Protein 8ZXH (pdb70)

Secondary structure (DSSP, 8-state):
--S-SSEEEEEEEEEEETTEEEEEEEEEEEETTTTEEEEEEEEEESPSPSS-GGGTGGG--GGG-B--TTS--HHHHTTTT-EEEEEEEEETTS-EEEEEEEEEEETTEEEEEEEEEEE---TTSTTTTT-EEEEPPEEEEEEEETTEEEEEEEEEEEETTS-EEEEEEEEEEEESS--PPP-SEEEEEEEEEEEE-TTSSEEEEEEEEEEE--

Foldseek 3Di:
DLDDQKAKAKEKEWEAAARQTWIKTKMKMDGQQQQKIKMKMFTPGRPPPLWACQVVQVVPCQSNAHEDPPFFRLQVQLPQAGKKKWKWKAWPQGKIKIKIWTWHADPRHIYIYMYMYIHDDPCPDCTSNVFWAHWDWWKWKWADDVQKIKTWTFTWTAGNVGDIITMIMIMIMHRPDGDDHGGIWMKIKDKHFDDAPDSRRITMIMMGIYIDHD

Radius of gyration: 16.5 Å; Cα contacts (8 Å, |Δi|>4): 589; chains: 1; bounding box: 43×36×43 Å

InterPro domains:
  IPR000786 Green fluorescent protein, GFP [PR01229] (3-27)
  IPR000786 Green fluorescent protein, GFP [PR01229] (28-48)
  IPR000786 Green fluorescent protein, GFP [PR01229] (85-107)
  IPR000786 Green fluorescent protein, GFP [PR01229] (187-205)
  IPR009017 Green fluorescent protein [G3DSA:2.40.155.10] (68-224)
  IPR009017 Green fluorescent protein [SSF54511] (4-222)
  IPR011584 Green fluorescent protein-related [PF01353] (12-222)

Organism: Discosoma sp. (NCBI:txid86600)

Solvent-accessible surface area: 9817 Å² total

Sequence (214 aa):
AVIKEFMRFKVHMEGSSMNGHEFEIEGEGEGRPYEGTQTAKLRVTKGGPLPFSWDILSPQFSRAFTKHPADIPDYWKQSFPEGFKWERVMNFEDGGAVSVAQDTSSLEDGTLIYKVKLRGTNFPPDGPVMQKKTMGWEASTERLYPEDVVLKGDIKHALRLKDGGRYLADFKTTYRAKKPVQMPGAFNIDRKLDITSHNEDYTVVEQYERSVARHS

B-factor: mean 22.74, std 6.96, range [11.23, 59.81]

Nearest PDB structures (foldseek):
  5lk4-assembly1_A  TM=1.004E+00  e=8.926E-46  Discosoma sp.
  7zct-assembly2_B  TM=1.002E+00  e=2.681E-45  Discosoma sp.
  7oin-assembly1_B  TM=1.002E+00  e=3.015E-44  Discosoma sp.
  8arm-assembly1_A  TM=1.002E+00  e=9.057E-44  Discosoma sp.
  8bgl-assembly1_B  TM=9.974E-01  e=1.427E-41  Discosoma sp.

Structure (mmCIF, N/CA/C/O backbone):
data_8ZXH
#
_entry.id   8ZXH
#
_cell.length_a   84.520
_cell.length_b   35.490
_cell.length_c   85.660
_cell.angle_alpha   90.00
_cell.angle_beta   109.52
_cell.angle_gamma   90.00
#
_symmetry.space_group_name_H-M   'C 1 2 1'
#
loop_
_entity.id
_entity.type
_entity.pdbx_description
1 polymer 'red fluorescent protein mYongHong'
2 water water
#
loop_
_atom_site.group_PDB
_atom_site.id
_atom_site.type_symbol
_atom_site.label_atom_id
_atom_site.label_alt_id
_atom_site.label_comp_id
_atom_site.label_asym_id
_atom_site.label_entity_id
_atom_site.label_seq_id
_atom_site.pdbx_PDB_ins_code
_atom_site.Cartn_x
_atom_site.Cartn_y
_atom_site.Cartn_z
_atom_site.occupancy
_atom_site.B_iso_or_equiv
_atom_site.auth_seq_id
_atom_site.auth_comp_id
_atom_site.auth_asym_id
_atom_site.auth_atom_id
_atom_site.pdbx_PDB_model_num
ATOM 1 N N . ALA A 1 1 ? 19.707 3.870 44.003 1.00 40.03 7 ALA A N 1
ATOM 2 C CA . ALA A 1 1 ? 19.284 3.838 42.607 1.00 38.35 7 ALA A CA 1
ATOM 3 C C . ALA A 1 1 ? 17.779 3.627 42.500 1.00 35.67 7 ALA A C 1
ATOM 4 O O . ALA A 1 1 ? 17.229 2.684 43.055 1.00 33.19 7 ALA A O 1
ATOM 6 N N . VAL A 1 2 ? 17.124 4.523 41.764 1.00 29.93 8 VAL A N 1
ATOM 7 C CA . VAL A 1 2 ? 15.669 4.531 41.703 1.00 27.46 8 VAL A CA 1
ATOM 8 C C . VAL A 1 2 ? 15.161 3.369 40.851 1.00 24.84 8 VAL A C 1
ATOM 9 O O . VAL A 1 2 ? 14.207 2.670 41.219 1.00 25.88 8 VAL A O 1
ATOM 13 N N . ILE A 1 3 ? 15.782 3.156 39.696 1.00 22.39 9 ILE A N 1
ATOM 14 C CA . ILE A 1 3 ? 15.457 2.023 38.832 1.00 20.69 9 ILE A CA 1
ATOM 15 C C . ILE A 1 3 ? 16.189 0.806 39.388 1.00 21.75 9 ILE A C 1
ATOM 16 O O . ILE A 1 3 ? 17.420 0.751 39.366 1.00 23.51 9 ILE A O 1
ATOM 21 N N . LYS A 1 4 ? 15.435 -0.160 39.897 1.00 21.19 10 LYS A N 1
ATOM 22 C CA . LYS A 1 4 ? 16.005 -1.347 40.514 1.00 20.27 10 LYS A CA 1
ATOM 23 C C . LYS A 1 4 ? 16.286 -2.426 39.474 1.00 20.83 10 LYS A C 1
ATOM 24 O O . LYS A 1 4 ? 15.916 -2.321 38.303 1.00 19.99 10 LYS A O 1
ATOM 30 N N . GLU A 1 5 ? 16.956 -3.485 39.931 1.00 20.68 11 GLU A N 1
ATOM 31 C CA . GLU A 1 5 ? 17.343 -4.570 39.036 1.00 20.12 11 GLU A CA 1
ATOM 32 C C . GLU A 1 5 ? 16.134 -5.300 38.473 1.00 18.69 11 GLU A C 1
ATOM 33 O O . GLU A 1 5 ? 16.222 -5.903 37.401 1.00 20.43 11 GLU A O 1
ATOM 39 N N . PHE A 1 6 ? 15.014 -5.278 39.186 1.00 18.09 12 PHE A N 1
ATOM 40 C CA . PHE A 1 6 ? 13.743 -5.775 38.687 1.00 18.43 12 PHE A CA 1
ATOM 41 C C . PHE A 1 6 ? 12.746 -4.642 38.816 1.00 19.51 12 PHE A C 1
ATOM 42 O O . PHE A 1 6 ? 12.689 -3.980 39.857 1.00 21.19 12 PHE A O 1
ATOM 50 N N . MET A 1 7 ? 11.963 -4.412 37.767 1.00 17.53 13 MET A N 1
ATOM 51 C CA . MET A 1 7 ? 10.962 -3.362 37.803 1.00 16.95 13 MET A CA 1
ATOM 52 C C . MET A 1 7 ? 9.719 -3.842 37.079 1.00 17.30 13 MET A C 1
ATOM 53 O O . MET A 1 7 ? 9.803 -4.626 36.132 1.00 17.10 13 MET A O 1
ATOM 58 N N . ARG A 1 8 ? 8.569 -3.355 37.537 1.00 18.29 14 ARG A N 1
ATOM 59 C CA . ARG A 1 8 ? 7.295 -3.570 36.873 1.00 16.76 14 ARG A CA 1
ATOM 60 C C . ARG A 1 8 ? 6.769 -2.256 36.317 1.00 16.28 14 ARG A C 1
ATOM 61 O O . ARG A 1 8 ? 7.148 -1.166 36.762 1.00 15.79 14 ARG A O 1
ATOM 69 N N . PHE A 1 9 ? 5.868 -2.371 35.343 1.00 15.15 15 PHE A N 1
ATOM 70 C CA . PHE A 1 9 ? 5.162 -1.214 34.811 1.00 14.62 15 PHE A CA 1
ATOM 71 C C . PHE A 1 9 ? 3.693 -1.540 34.587 1.00 15.38 15 PHE A C 1
ATOM 72 O O . PHE A 1 9 ? 3.300 -2.704 34.465 1.00 17.09 15 PHE A O 1
ATOM 80 N N . LYS A 1 10 ? 2.884 -0.477 34.546 1.00 16.91 16 LYS A N 1
ATOM 81 C CA . LYS A 1 10 ? 1.492 -0.541 34.119 1.00 16.25 16 LYS A CA 1
ATOM 82 C C . LYS A 1 10 ? 1.328 0.410 32.948 1.00 18.29 16 LYS A C 1
ATOM 83 O O . LYS A 1 10 ? 1.923 1.492 32.938 1.00 19.99 16 LYS A O 1
ATOM 89 N N . VAL A 1 11 ? 0.533 0.024 31.951 1.00 16.38 17 VAL A N 1
ATOM 90 C CA . VAL A 1 11 ? 0.349 0.866 30.779 1.00 17.12 17 VAL A CA 1
ATOM 91 C C . VAL A 1 11 ? -1.130 1.003 30.448 1.00 17.89 17 VAL A C 1
ATOM 92 O O . VAL A 1 11 ? -1.905 0.043 30.566 1.00 18.03 17 VAL A O 1
ATOM 96 N N . HIS A 1 12 ? -1.517 2.207 30.039 1.00 17.30 18 HIS A N 1
ATOM 97 C 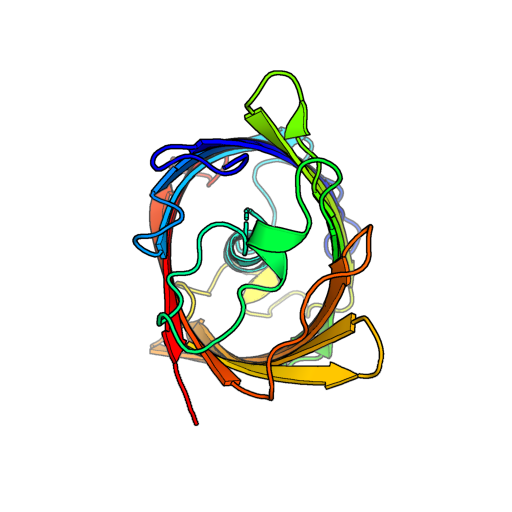CA . HIS A 1 12 ? -2.842 2.484 29.517 1.00 18.02 18 HIS A CA 1
ATOM 98 C C . HIS A 1 12 ? -2.661 3.205 28.195 1.00 16.81 18 HIS A C 1
ATOM 99 O O . HIS A 1 12 ? -1.907 4.190 28.119 1.00 16.82 18 HIS A O 1
ATOM 106 N N . MET A 1 13 ? -3.348 2.725 27.154 1.00 15.00 19 MET A N 1
ATOM 107 C CA . MET A 1 13 ? -3.320 3.390 25.863 1.00 16.15 19 MET A CA 1
ATOM 108 C C . MET A 1 13 ? -4.728 3.683 25.383 1.00 16.82 19 MET A C 1
ATOM 109 O O . MET A 1 13 ? -5.622 2.837 25.497 1.00 17.81 19 MET A O 1
ATOM 114 N N . GLU A 1 14 ? -4.923 4.895 24.891 1.00 17.27 20 GLU A N 1
ATOM 115 C CA . GLU A 1 14 ? -6.119 5.263 24.146 1.00 17.21 20 GLU A CA 1
ATOM 116 C C . GLU A 1 14 ? -5.701 5.642 22.741 1.00 18.15 20 GLU A C 1
ATOM 117 O O . GLU A 1 14 ? -4.701 6.340 22.550 1.00 18.96 20 GLU A O 1
ATOM 123 N N . GLY A 1 15 ? -6.447 5.176 21.750 1.00 17.52 21 GLY A N 1
ATOM 124 C CA . GLY A 1 15 ? -6.037 5.532 20.412 1.00 19.85 21 GLY A CA 1
ATOM 125 C C . GLY A 1 15 ? -7.145 5.368 19.404 1.00 20.25 21 GLY A C 1
ATOM 126 O O . GLY A 1 15 ? -8.270 4.987 19.732 1.00 18.63 21 GLY A O 1
ATOM 127 N N . SER A 1 16 ? -6.801 5.682 18.163 1.00 17.79 22 SER A N 1
ATOM 128 C CA A SER A 1 16 ? -7.696 5.477 17.038 0.83 19.78 22 SER A CA 1
ATOM 129 C CA B SER A 1 16 ? -7.698 5.519 17.029 0.17 19.80 22 SER A CA 1
ATOM 130 C C . SER A 1 16 ? -6.867 5.134 15.815 1.00 19.77 22 SER A C 1
ATOM 131 O O . SER A 1 16 ? -5.728 5.589 15.663 1.00 18.52 22 SER A O 1
ATOM 136 N N . MET A 1 17 ? -7.439 4.295 14.953 1.00 18.30 23 MET A N 1
ATOM 137 C CA . MET A 1 17 ? -6.781 3.834 13.738 1.00 18.23 23 MET A CA 1
ATOM 138 C C . MET A 1 17 ? -7.811 3.964 12.628 1.00 20.42 23 MET A C 1
ATOM 139 O O . MET A 1 17 ? -8.846 3.289 12.666 1.00 18.29 23 MET A O 1
ATOM 144 N N . ASN A 1 18 ? -7.557 4.858 11.670 1.00 18.32 24 ASN A N 1
ATOM 145 C CA . ASN A 1 18 ? -8.524 5.126 10.602 1.00 19.12 24 ASN A CA 1
ATOM 146 C C . ASN A 1 18 ? -9.900 5.454 11.181 1.00 21.73 24 ASN A C 1
ATOM 147 O O . ASN A 1 18 ? -10.941 5.046 10.647 1.00 23.02 24 ASN A O 1
ATOM 152 N N . GLY A 1 19 ? -9.907 6.168 12.309 1.00 19.68 25 GLY A N 1
ATOM 153 C CA . GLY A 1 19 ? -11.144 6.561 12.956 1.00 20.90 25 GLY A CA 1
ATOM 154 C C . GLY A 1 19 ? -11.713 5.565 13.943 1.00 21.20 25 GLY A C 1
ATOM 155 O O . GLY A 1 19 ? -12.673 5.906 14.651 1.00 28.08 25 GLY A O 1
ATOM 156 N N . HIS A 1 20 ? -11.183 4.342 14.002 1.00 19.30 26 HIS A N 1
ATOM 157 C CA . HIS A 1 20 ? -11.678 3.308 14.914 1.00 21.57 26 HIS A CA 1
ATOM 158 C C . HIS A 1 20 ? -11.020 3.489 16.279 1.00 20.66 26 HIS A C 1
ATOM 159 O O . HIS A 1 20 ? -9.813 3.288 16.417 1.00 20.13 26 HIS A O 1
ATOM 166 N N . GLU A 1 21 ? -11.802 3.831 17.296 1.00 20.08 27 GLU A N 1
ATOM 167 C CA . GLU A 1 21 ? -11.263 4.083 18.626 1.00 20.29 27 GLU A CA 1
ATOM 168 C C . GLU A 1 21 ? -11.082 2.785 19.403 1.00 19.53 27 GLU A C 1
ATOM 169 O O . GLU A 1 21 ? -11.853 1.831 19.253 1.00 19.70 27 GLU A O 1
ATOM 1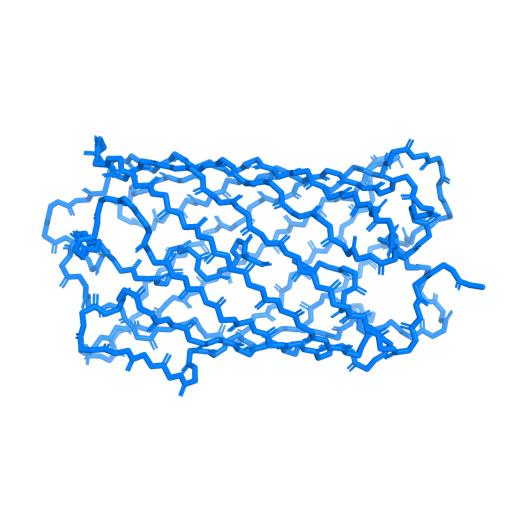75 N N . PHE A 1 22 ? -10.064 2.757 20.266 1.00 16.57 28 PHE A N 1
ATOM 176 C CA . PHE A 1 22 ? -9.810 1.595 21.101 1.00 16.67 28 PHE A CA 1
ATOM 177 C C . PHE A 1 22 ? -9.058 2.028 22.355 1.00 15.99 28 PHE A C 1
ATOM 178 O O . PHE A 1 22 ? -8.538 3.142 22.443 1.00 17.50 28 PHE A O 1
ATOM 186 N N . GLU A 1 23 ? -9.000 1.118 23.320 1.00 15.18 29 GLU A N 1
ATOM 187 C CA . GLU A 1 23 ? -8.245 1.299 24.549 1.00 17.37 29 GLU A CA 1
ATOM 188 C C . GLU A 1 23 ? -7.583 -0.019 24.926 1.00 18.94 29 GLU A C 1
ATOM 189 O O . GLU A 1 23 ? -8.141 -1.100 24.715 1.00 18.41 29 GLU A O 1
ATOM 195 N N . ILE A 1 24 ? -6.379 0.084 25.488 1.00 16.37 30 ILE A N 1
ATOM 196 C CA . ILE A 1 24 ? -5.593 -1.056 25.939 1.00 16.67 30 ILE A CA 1
ATOM 197 C C . ILE A 1 24 ? -5.161 -0.787 27.369 1.00 17.01 30 ILE A C 1
ATOM 198 O O . ILE A 1 24 ? -4.779 0.339 27.704 1.00 18.00 30 ILE A O 1
ATOM 203 N N . GLU A 1 25 ? -5.153 -1.830 28.191 1.00 18.01 31 GLU A N 1
ATOM 204 C CA . GLU A 1 25 ? -4.597 -1.778 29.533 1.00 18.15 31 GLU A CA 1
ATOM 205 C C . GLU A 1 25 ? -3.640 -2.951 29.681 1.00 19.49 31 GLU A C 1
ATOM 206 O O . GLU A 1 25 ? -3.901 -4.045 29.176 1.00 21.19 31 GLU A O 1
ATOM 212 N N . GLY A 1 26 ? -2.527 -2.734 30.365 1.00 17.93 32 GLY A N 1
ATOM 213 C CA . GLY A 1 26 ? -1.579 -3.828 30.452 1.00 17.13 32 GLY A CA 1
ATOM 214 C C . GLY A 1 26 ? -0.631 -3.662 31.617 1.00 18.75 32 GLY A C 1
ATOM 215 O O . GLY A 1 26 ? -0.621 -2.639 32.300 1.00 17.64 32 GLY A O 1
ATOM 216 N N . GLU A 1 27 ? 0.177 -4.698 31.830 1.00 17.41 33 GLU A N 1
ATOM 217 C CA . GLU A 1 27 ? 1.149 -4.712 32.914 1.00 20.62 33 GLU A CA 1
ATOM 218 C C . GLU A 1 27 ? 2.381 -5.432 32.403 1.00 18.23 33 GLU A C 1
ATOM 219 O O . GLU A 1 27 ? 2.270 -6.388 31.627 1.00 19.96 33 GLU A O 1
ATOM 225 N N . GLY A 1 28 ? 3.558 -4.984 32.838 1.00 17.35 34 GLY A N 1
ATOM 226 C CA . GLY A 1 28 ? 4.794 -5.602 32.408 1.00 17.84 34 GLY A CA 1
ATOM 227 C C . GLY A 1 28 ? 5.824 -5.668 33.517 1.00 15.09 34 GLY A C 1
ATOM 228 O O . GLY A 1 28 ? 5.620 -5.167 34.625 1.00 16.69 34 GLY A O 1
ATOM 229 N N . GLU A 1 29 ? 6.947 -6.297 33.183 1.00 15.82 35 GLU A N 1
ATOM 230 C CA . GLU A 1 29 ? 8.013 -6.527 34.145 1.00 16.19 35 GLU A CA 1
ATOM 231 C C . GLU A 1 29 ? 9.287 -6.804 33.367 1.00 17.24 35 GLU A C 1
ATOM 232 O O . GLU A 1 29 ? 9.253 -7.231 32.210 1.00 17.49 35 GLU A O 1
ATOM 238 N N . GLY A 1 30 ? 10.416 -6.566 34.013 1.00 16.88 36 GLY A N 1
ATOM 239 C CA . GLY A 1 30 ? 11.663 -6.911 33.354 1.00 17.86 36 GLY A CA 1
ATOM 240 C C . GLY A 1 30 ? 12.856 -6.527 34.193 1.00 18.18 36 GLY A C 1
ATOM 241 O O . GLY A 1 30 ? 12.728 -6.175 35.364 1.00 16.64 36 GLY A O 1
ATOM 242 N N . ARG A 1 31 ? 14.022 -6.588 33.549 1.00 16.67 37 ARG A N 1
ATOM 243 C CA . ARG A 1 31 ? 15.322 -6.393 34.190 1.00 17.01 37 ARG A CA 1
ATOM 244 C C . ARG A 1 31 ? 15.973 -5.218 33.476 1.00 16.76 37 ARG A C 1
ATOM 245 O O . ARG A 1 31 ? 16.607 -5.395 32.420 1.00 16.72 37 ARG A O 1
ATOM 253 N N . PRO A 1 32 ? 15.820 -3.995 33.995 1.00 16.78 38 PRO A N 1
ATOM 254 C CA . PRO A 1 32 ? 16.232 -2.810 33.225 1.00 17.43 38 PRO A CA 1
ATOM 255 C C . PRO A 1 32 ? 17.699 -2.775 32.855 1.00 17.80 38 PRO A C 1
ATOM 256 O O . PRO A 1 32 ? 18.032 -2.209 31.809 1.00 17.96 38 PRO A O 1
ATOM 260 N N . TYR A 1 33 ? 18.584 -3.368 33.660 1.00 16.62 39 TYR A N 1
ATOM 261 C CA . TYR A 1 33 ? 20.008 -3.341 33.350 1.00 17.96 39 TYR A CA 1
ATOM 262 C C . TYR A 1 33 ? 20.433 -4.483 32.448 1.00 19.02 39 TYR A C 1
ATOM 263 O O . TYR A 1 33 ? 21.549 -4.449 31.918 1.00 21.70 39 TYR A O 1
ATOM 272 N N . GLU A 1 34 ? 19.576 -5.483 32.248 1.00 18.16 40 GLU A N 1
ATOM 273 C CA . GLU A 1 34 ? 19.823 -6.545 31.287 1.00 18.30 40 GLU A CA 1
ATOM 274 C C . GLU A 1 34 ? 19.160 -6.265 29.946 1.00 18.39 40 GLU A C 1
ATOM 275 O O . GLU A 1 34 ? 19.451 -6.960 28.963 1.00 19.08 40 GLU A O 1
ATOM 281 N N . GLY A 1 35 ? 18.283 -5.264 29.888 1.00 16.12 41 GLY A N 1
ATOM 282 C CA . GLY A 1 35 ? 17.647 -4.887 28.645 1.00 17.02 41 GLY A CA 1
ATOM 283 C C . GLY A 1 35 ? 16.461 -5.724 28.238 1.00 17.96 41 GLY A C 1
ATOM 284 O O . GLY A 1 35 ? 16.073 -5.678 27.072 1.00 18.41 41 GLY A O 1
ATOM 285 N N . THR A 1 36 ? 15.854 -6.471 29.158 1.00 17.44 42 THR A N 1
ATOM 286 C CA . THR A 1 36 ? 14.801 -7.410 28.800 1.00 17.06 42 THR A CA 1
ATOM 287 C C . THR A 1 36 ? 13.514 -7.070 29.536 1.00 18.97 42 THR A C 1
ATOM 288 O O . THR A 1 36 ? 13.533 -6.628 30.689 1.00 17.04 42 THR A O 1
ATOM 292 N N . GLN A 1 37 ? 12.389 -7.319 28.872 1.00 15.75 43 GLN A N 1
ATOM 293 C CA . GLN A 1 37 ? 11.103 -7.060 29.497 1.00 16.52 43 GLN A CA 1
ATOM 294 C C . GLN A 1 37 ? 10.008 -7.827 28.772 1.00 15.59 43 GLN A C 1
ATOM 295 O O . GLN A 1 37 ? 10.133 -8.166 27.592 1.00 16.94 43 GLN A O 1
ATOM 301 N N . THR A 1 38 ? 8.918 -8.071 29.501 1.00 15.92 44 THR A N 1
ATOM 302 C CA . THR A 1 38 ? 7.713 -8.671 28.947 1.00 17.22 44 THR A CA 1
ATOM 303 C C . THR A 1 38 ? 6.509 -7.838 29.361 1.00 18.30 44 THR A C 1
ATOM 304 O O . THR A 1 38 ? 6.545 -7.114 30.354 1.00 18.31 44 THR A O 1
ATOM 308 N N . ALA A 1 39 ? 5.423 -7.956 28.598 1.00 16.70 45 ALA A N 1
ATOM 309 C CA . ALA A 1 39 ? 4.183 -7.300 28.981 1.00 16.42 45 ALA A CA 1
ATOM 310 C C . ALA A 1 39 ? 3.010 -8.151 28.533 1.00 18.00 45 ALA A C 1
ATOM 311 O O . ALA A 1 39 ? 3.099 -8.908 27.563 1.00 18.31 45 ALA A O 1
ATOM 313 N N . LYS A 1 40 ? 1.912 -8.011 29.264 1.00 17.03 46 LYS A N 1
ATOM 314 C CA . LYS A 1 40 ? 0.633 -8.616 28.908 1.00 16.83 46 LYS A CA 1
ATOM 315 C C . LYS A 1 40 ? -0.377 -7.491 28.760 1.00 17.01 46 LYS A C 1
ATOM 316 O O . LYS A 1 40 ? -0.585 -6.719 29.702 1.00 18.73 46 LYS A O 1
ATOM 322 N N . LEU A 1 41 ? -0.990 -7.400 27.580 1.00 15.12 47 LEU A N 1
ATOM 323 C CA . LEU A 1 41 ? -1.888 -6.321 27.211 1.00 15.66 47 LEU A CA 1
ATOM 324 C C . LEU A 1 41 ? -3.273 -6.894 26.967 1.00 16.43 47 LEU A C 1
ATOM 325 O O . LEU A 1 41 ? -3.416 -7.998 26.435 1.00 16.81 47 LEU A O 1
ATOM 330 N N . ARG A 1 42 ? -4.282 -6.100 27.316 1.00 16.29 48 ARG A N 1
ATOM 331 C CA . ARG A 1 42 ? -5.681 -6.472 27.135 1.00 15.26 48 ARG A CA 1
ATOM 332 C C . ARG A 1 42 ? -6.391 -5.350 26.400 1.00 15.72 48 ARG A C 1
ATOM 333 O O . ARG A 1 42 ? -6.301 -4.182 26.798 1.00 17.72 48 ARG A O 1
ATOM 341 N N . VAL A 1 43 ? -7.120 -5.697 25.346 1.00 15.33 49 VAL A N 1
ATOM 342 C CA . VAL A 1 43 ? -7.965 -4.705 24.694 1.00 16.57 49 VAL A CA 1
ATOM 343 C C . VAL A 1 43 ? -9.233 -4.556 25.530 1.00 18.33 49 VAL A C 1
ATOM 344 O O . VAL A 1 43 ? -9.967 -5.531 25.735 1.00 20.39 49 VAL A O 1
ATOM 348 N N . THR A 1 44 ? -9.496 -3.332 26.008 1.00 16.37 50 THR A N 1
ATOM 349 C CA . THR A 1 44 ? -10.649 -3.062 26.858 1.00 18.54 50 THR A CA 1
ATOM 350 C C . THR A 1 44 ? -11.737 -2.259 26.169 1.00 21.25 50 THR A C 1
ATOM 351 O O . THR A 1 44 ? -12.841 -2.155 26.712 1.00 21.22 50 THR A O 1
ATOM 355 N N . LYS A 1 45 ? -11.466 -1.687 25.005 1.00 19.08 51 LYS A N 1
ATOM 356 C CA . LYS A 1 45 ? -12.490 -1.047 24.198 1.00 17.56 51 LYS A CA 1
ATOM 357 C C . LYS A 1 45 ? -12.046 -1.124 22.749 1.00 17.92 51 LYS A C 1
ATOM 358 O O . LYS A 1 45 ? -10.847 -1.056 22.455 1.00 18.74 51 LYS A O 1
ATOM 364 N N . GLY A 1 46 ? -13.003 -1.282 21.843 1.00 17.80 52 GLY A N 1
ATOM 365 C CA . GLY A 1 46 ? -12.682 -1.340 20.436 1.00 16.67 52 GLY A CA 1
ATOM 366 C C . GLY A 1 46 ? -12.197 -2.679 19.935 1.00 16.70 52 GLY A C 1
ATOM 367 O O . GLY A 1 46 ? -11.715 -2.755 18.795 1.00 20.13 52 GLY A O 1
ATOM 368 N N . GLY A 1 47 ? -12.312 -3.743 20.732 1.00 15.48 53 GLY A N 1
ATOM 369 C CA . GLY A 1 47 ? -11.819 -5.046 20.341 1.00 16.24 53 GLY A CA 1
ATOM 370 C C . GLY A 1 47 ? -12.876 -5.882 19.639 1.00 19.42 53 GLY A C 1
ATOM 371 O O . GLY A 1 47 ? -14.080 -5.633 19.783 1.00 18.50 53 GLY A O 1
ATOM 372 N N . PRO A 1 48 ? -12.457 -6.865 18.837 1.00 19.01 54 PRO A N 1
ATOM 373 C CA . PRO A 1 48 ? -11.079 -7.106 18.387 1.00 18.13 54 PRO A CA 1
ATOM 374 C C . PRO A 1 48 ? -10.654 -5.980 17.469 1.00 18.42 54 PRO A C 1
ATOM 375 O O . PRO A 1 48 ? -11.456 -5.435 16.718 1.00 18.47 54 PRO A O 1
ATOM 379 N N . LEU A 1 49 ? -9.390 -5.581 17.558 1.00 17.16 55 LEU A N 1
ATOM 380 C CA . LEU A 1 49 ? -8.929 -4.447 16.780 1.00 17.32 55 LEU A CA 1
ATOM 381 C C . LEU A 1 49 ? -9.034 -4.768 15.294 1.00 17.88 55 LEU A C 1
ATOM 382 O O . LEU A 1 49 ? -8.660 -5.865 14.869 1.00 19.46 55 LEU A O 1
ATOM 387 N N . PRO A 1 50 ? -9.501 -3.831 14.484 1.00 17.88 56 PRO A N 1
ATOM 388 C CA . PRO A 1 50 ? -9.637 -4.084 13.045 1.00 18.96 56 PRO A CA 1
ATOM 389 C C . PRO A 1 50 ? -8.372 -3.723 12.289 1.00 23.50 56 PRO A C 1
ATOM 390 O O . PRO A 1 50 ? -8.432 -3.259 11.145 1.00 24.06 56 PRO A O 1
ATOM 394 N N . PHE A 1 51 ? -7.222 -3.946 12.926 1.00 18.58 57 PHE A N 1
ATOM 395 C CA . PHE A 1 51 ? -5.928 -3.619 12.338 1.00 18.88 57 PHE A CA 1
ATOM 396 C C . PHE A 1 51 ? -4.859 -4.440 13.051 1.00 18.18 57 PHE A C 1
ATOM 397 O O . PHE A 1 51 ? -5.079 -4.976 14.139 1.00 18.83 57 PHE A O 1
ATOM 405 N N . SER A 1 52 ? -3.674 -4.502 12.439 1.00 17.32 58 SER A N 1
ATOM 406 C CA . SER A 1 52 ? -2.605 -5.340 12.968 1.00 16.86 58 SER A CA 1
ATOM 407 C C . SER A 1 52 ? -2.121 -4.862 14.337 1.00 17.16 58 SER A C 1
ATOM 408 O O . SER A 1 52 ? -1.833 -3.673 14.533 1.00 17.06 58 SER A O 1
ATOM 411 N N . TRP A 1 53 ? -1.978 -5.818 15.265 1.00 17.44 59 TRP A N 1
ATOM 412 C CA . TRP A 1 53 ? -1.366 -5.550 16.561 1.00 15.41 59 TRP A CA 1
ATOM 413 C C . TRP A 1 53 ? 0.017 -4.929 16.418 1.00 16.74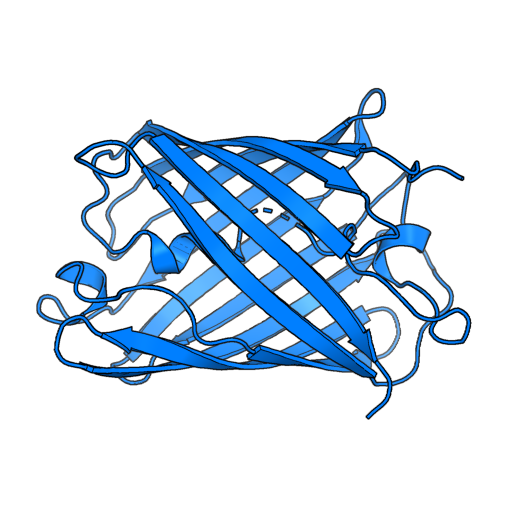 59 TRP A C 1
ATOM 414 O O . TRP A 1 53 ? 0.463 -4.183 17.304 1.00 17.83 59 TRP A O 1
ATOM 425 N N . ASP A 1 54 ? 0.722 -5.244 15.326 1.00 17.16 60 ASP A N 1
ATOM 426 C CA . ASP A 1 54 ? 2.103 -4.790 15.177 1.00 18.54 60 ASP A CA 1
ATOM 427 C C . ASP A 1 54 ? 2.229 -3.269 15.193 1.00 17.02 60 ASP A C 1
ATOM 428 O O . ASP A 1 54 ? 3.305 -2.751 15.509 1.00 16.71 60 ASP A O 1
ATOM 433 N N . ILE A 1 55 ? 1.166 -2.535 14.862 1.00 17.47 61 ILE A N 1
ATOM 434 C CA . ILE A 1 55 ? 1.222 -1.081 14.963 1.00 17.83 61 ILE A CA 1
ATOM 435 C C . ILE A 1 55 ? 1.380 -0.639 16.409 1.00 17.88 61 ILE A C 1
ATOM 436 O O . ILE A 1 55 ? 2.032 0.378 16.692 1.00 18.11 61 ILE A O 1
ATOM 441 N N . LEU A 1 56 ? 0.798 -1.388 17.348 1.00 15.31 62 LEU A N 1
ATOM 442 C CA . LEU A 1 56 ? 0.781 -0.998 18.749 1.00 17.90 62 LEU A CA 1
ATOM 443 C C . LEU A 1 56 ? 1.975 -1.515 19.521 1.00 15.10 62 LEU A C 1
ATOM 444 O O . LEU A 1 56 ? 2.393 -0.866 20.483 1.00 16.13 62 LEU A O 1
ATOM 449 N N . SER A 1 57 ? 2.522 -2.672 19.143 1.00 15.20 63 SER A N 1
ATOM 450 C CA . SER A 1 57 ? 3.542 -3.309 19.974 1.00 16.37 63 SER A CA 1
ATOM 451 C C . SER A 1 57 ? 4.735 -2.419 20.318 1.00 14.60 63 SER A C 1
ATOM 452 O O . SER A 1 57 ? 5.183 -2.473 21.480 1.00 16.35 63 SER A O 1
ATOM 455 N N . PRO A 1 58 ? 5.298 -1.610 19.408 1.00 16.58 64 PRO A N 1
ATOM 456 C CA . PRO A 1 58 ? 6.445 -0.774 19.798 1.00 16.65 64 PRO A CA 1
ATOM 457 C C . PRO A 1 58 ? 6.079 0.388 20.686 1.00 18.04 64 PRO A C 1
ATOM 458 O O . PRO A 1 58 ? 6.963 1.175 21.031 1.00 18.20 64 PRO A O 1
ATOM 462 N N . GLN A 1 59 ? 4.812 0.567 21.049 1.00 16.70 65 GLN A N 1
ATOM 463 C CA . GLN A 1 59 ? 4.447 1.686 21.901 1.00 16.75 65 GLN A CA 1
ATOM 464 C C . GLN A 1 59 ? 4.341 1.309 23.371 1.00 18.29 65 GLN A C 1
ATOM 465 O O . GLN A 1 59 ? 4.123 2.198 24.203 1.00 20.07 65 GLN A O 1
ATOM 471 N N . PHE A 1 60 ? 4.473 0.027 23.713 1.00 18.85 66 PHE A N 1
ATOM 472 C CA . PHE A 1 60 ? 4.244 -0.415 25.089 1.00 21.47 66 PHE A CA 1
ATOM 473 C C . PHE A 1 60 ? 5.503 -0.474 25.930 1.00 22.84 66 PHE A C 1
ATOM 474 O O . PHE A 1 60 ? 5.436 -0.339 27.152 1.00 26.27 66 PHE A O 1
ATOM 505 N N . SER A 1 62 ? 9.353 1.552 26.160 1.00 18.69 70 SER A N 1
ATOM 506 C CA . SER A 1 62 ? 9.732 1.229 27.525 1.00 19.08 70 SER A CA 1
ATOM 507 C C . SER A 1 62 ? 11.263 1.260 27.595 1.00 20.75 70 SER A C 1
ATOM 508 O O . SER A 1 62 ? 11.913 0.259 27.901 1.00 20.08 70 SER A O 1
ATOM 511 N N . ARG A 1 63 ? 11.828 2.431 27.270 1.00 21.17 71 ARG A N 1
ATOM 512 C CA . ARG A 1 63 ? 13.276 2.602 27.119 1.00 19.53 71 ARG A CA 1
ATOM 513 C C . ARG A 1 63 ? 14.038 2.580 28.439 1.00 20.10 71 ARG A C 1
ATOM 514 O O . ARG A 1 63 ? 15.270 2.528 28.408 1.00 19.74 71 ARG A O 1
ATOM 522 N N . ALA A 1 64 ? 13.364 2.602 29.590 1.00 17.50 72 ALA A N 1
ATOM 523 C CA . ALA A 1 64 ? 14.090 2.371 30.833 1.00 18.03 72 ALA A CA 1
ATOM 524 C C . ALA A 1 64 ? 14.699 0.978 30.886 1.00 18.65 72 ALA A C 1
ATOM 525 O O . ALA A 1 64 ? 15.603 0.743 31.693 1.00 17.78 72 ALA A O 1
ATOM 527 N N . PHE A 1 65 ? 14.222 0.052 30.061 1.00 17.30 73 PHE A N 1
ATOM 528 C CA . PHE A 1 65 ? 14.723 -1.323 30.027 1.00 16.62 73 PHE A CA 1
ATOM 529 C C . PHE A 1 65 ? 15.670 -1.522 28.854 1.00 20.20 73 PHE A C 1
ATOM 530 O O . PHE A 1 65 ? 15.471 -2.395 28.012 1.00 24.13 73 PHE A O 1
ATOM 538 N N . THR A 1 66 ? 16.682 -0.676 28.747 1.00 19.75 74 THR A N 1
ATOM 539 C CA . THR A 1 66 ? 17.695 -0.798 27.710 1.00 17.78 74 THR A CA 1
ATOM 540 C C . THR A 1 66 ? 19.029 -0.994 28.405 1.00 15.94 74 THR A C 1
ATOM 541 O O . THR A 1 66 ? 19.423 -0.158 29.229 1.00 18.86 74 THR A O 1
ATOM 545 N N . LYS A 1 67 ? 19.717 -2.086 28.071 1.00 16.23 75 LYS A N 1
ATOM 546 C CA . LYS A 1 67 ? 21.052 -2.320 28.612 1.00 18.24 7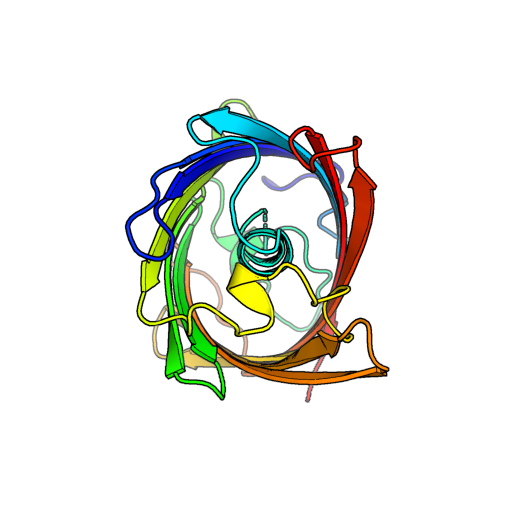5 LYS A CA 1
ATOM 547 C C . LYS A 1 67 ? 22.034 -1.332 27.991 1.00 19.56 75 LYS A C 1
ATOM 548 O O . LYS A 1 67 ? 22.131 -1.225 26.766 1.00 18.77 75 LYS A O 1
ATOM 554 N N . HIS A 1 68 ? 22.751 -0.598 28.840 1.00 19.97 76 HIS A N 1
ATOM 555 C CA . HIS A 1 68 ? 23.757 0.356 28.394 1.00 18.19 76 HIS A CA 1
ATOM 556 C C . HIS A 1 68 ? 25.137 -0.087 28.844 1.00 22.51 76 HIS A C 1
ATOM 557 O O . HIS A 1 68 ? 25.297 -0.554 29.978 1.00 24.27 76 HIS A O 1
ATOM 564 N N . PRO A 1 69 ? 26.146 0.058 27.997 1.00 21.68 77 PRO A N 1
ATOM 565 C CA . PRO A 1 69 ? 27.518 -0.108 28.480 1.00 23.56 77 PRO A CA 1
ATOM 566 C C . PRO A 1 69 ? 27.844 0.998 29.467 1.00 23.11 77 PRO A C 1
ATOM 567 O O . PRO A 1 69 ? 27.207 2.053 29.503 1.00 21.58 77 PRO A O 1
ATOM 571 N N . ALA A 1 70 ? 28.868 0.734 30.284 1.00 25.96 78 ALA A N 1
ATOM 572 C CA . ALA A 1 70 ? 29.237 1.674 31.332 1.00 28.42 78 ALA A CA 1
ATOM 573 C C . ALA A 1 70 ? 29.608 3.041 30.770 1.00 24.61 78 ALA A C 1
ATOM 574 O O . ALA A 1 70 ? 29.394 4.061 31.435 1.00 27.93 78 ALA A O 1
ATOM 576 N N . ASP A 1 71 ? 30.129 3.092 29.546 1.00 23.35 79 ASP A N 1
ATOM 577 C CA . ASP A 1 71 ? 30.612 4.346 28.987 1.00 25.00 79 ASP A CA 1
ATOM 578 C C . ASP A 1 71 ? 29.568 5.124 28.187 1.00 25.81 79 ASP A C 1
ATOM 579 O O . ASP A 1 71 ? 29.905 6.164 27.613 1.00 24.43 79 ASP A O 1
ATOM 584 N N . ILE A 1 72 ? 28.313 4.681 28.160 1.00 20.18 80 ILE A N 1
ATOM 585 C CA . ILE A 1 72 ? 27.250 5.472 27.548 1.00 22.11 80 ILE A CA 1
ATOM 586 C C . ILE A 1 72 ? 26.290 5.905 28.656 1.00 20.67 80 ILE A C 1
ATOM 587 O O . ILE A 1 72 ? 25.619 5.048 29.259 1.00 20.85 80 ILE A O 1
ATOM 592 N N . PRO A 1 73 ? 26.180 7.203 28.951 1.00 20.72 81 PRO A N 1
ATOM 593 C CA . PRO A 1 73 ? 25.208 7.655 29.955 1.00 19.01 81 PRO A CA 1
ATOM 594 C C . PRO A 1 73 ? 23.816 7.218 29.548 1.00 16.12 81 PRO A C 1
ATOM 595 O O . PRO A 1 73 ? 23.452 7.297 28.377 1.00 18.37 81 PRO A O 1
ATOM 599 N N . ASP A 1 74 ? 23.036 6.794 30.542 1.00 18.70 82 ASP A N 1
ATOM 600 C CA . ASP A 1 74 ? 21.704 6.222 30.323 1.00 17.89 82 ASP A CA 1
ATOM 601 C C . ASP A 1 74 ? 20.681 7.340 30.477 1.00 17.65 82 ASP A C 1
ATOM 602 O O . ASP A 1 74 ? 20.309 7.705 31.596 1.00 18.18 82 ASP A O 1
ATOM 607 N N . TYR A 1 75 ? 20.223 7.887 29.344 1.00 17.37 83 TYR A N 1
ATOM 608 C CA . TYR A 1 75 ? 19.336 9.048 29.369 1.00 17.10 83 TYR A CA 1
ATOM 609 C C . TYR A 1 75 ? 18.074 8.756 30.164 1.00 17.02 83 TYR A C 1
ATOM 610 O O . TYR A 1 75 ? 17.608 9.592 30.954 1.00 17.57 83 TYR A O 1
ATOM 619 N N . TRP A 1 76 ? 17.510 7.570 29.967 1.00 15.91 84 TRP A N 1
ATOM 620 C CA . TRP A 1 76 ? 16.212 7.280 30.555 1.00 17.96 84 TRP A CA 1
ATOM 621 C C . TRP A 1 76 ? 16.320 6.939 32.033 1.00 16.60 84 TRP A C 1
ATOM 622 O O . TRP A 1 76 ? 15.524 7.438 32.835 1.00 18.04 84 TRP A O 1
ATOM 633 N N . LYS A 1 77 ? 17.295 6.104 32.429 1.00 16.50 85 LYS A N 1
ATOM 634 C CA . LYS A 1 77 ? 17.372 5.721 33.840 1.00 16.19 85 LYS A CA 1
ATOM 635 C C . LYS A 1 77 ? 17.688 6.923 34.718 1.00 17.75 85 LYS A C 1
ATOM 636 O O . LYS A 1 77 ? 17.168 7.040 35.833 1.00 19.06 85 LYS A O 1
ATOM 642 N N . GLN A 1 78 ? 18.512 7.843 34.216 1.00 18.29 86 GLN A N 1
ATOM 643 C CA . GLN A 1 78 ? 18.864 9.030 34.987 1.00 20.66 86 GLN A CA 1
ATOM 644 C C . GLN A 1 78 ? 17.678 9.953 35.217 1.00 20.49 86 GLN A C 1
ATOM 645 O O . GLN A 1 78 ? 17.731 10.794 36.121 1.00 20.70 86 GLN A O 1
ATOM 651 N N . SER A 1 79 ? 16.621 9.836 34.411 1.00 16.77 87 SER A N 1
ATOM 652 C CA . SER A 1 79 ? 15.526 10.792 34.483 1.00 16.67 87 SER A CA 1
ATOM 653 C C . SER A 1 79 ? 14.601 10.552 35.667 1.00 18.49 87 SER A C 1
ATOM 654 O O . SER A 1 79 ? 13.750 11.407 35.950 1.00 20.38 87 SER A O 1
ATOM 657 N N . PHE A 1 80 ? 14.747 9.449 36.347 1.00 17.99 88 PHE A N 1
ATOM 658 C CA . PHE A 1 80 ? 13.842 9.083 37.423 1.00 19.99 88 PHE A CA 1
ATOM 659 C C . PHE A 1 80 ? 14.320 9.666 38.744 1.00 23.17 88 PHE A C 1
ATOM 660 O O . PHE A 1 80 ? 15.497 10.004 38.895 1.00 21.67 88 PHE A O 1
ATOM 668 N N . PRO A 1 81 ? 13.420 9.816 39.730 1.00 23.25 89 PRO A N 1
ATOM 669 C CA . PRO A 1 81 ? 12.024 9.342 39.759 1.00 19.83 89 PRO A CA 1
ATOM 670 C C . PRO A 1 81 ? 11.048 10.139 38.899 1.00 20.70 89 PRO A C 1
ATOM 671 O O . PRO A 1 81 ? 9.974 9.629 38.599 1.00 20.99 89 PRO A O 1
ATOM 675 N N . GLU A 1 82 ? 11.384 11.355 38.464 1.00 21.76 90 GLU A N 1
ATOM 676 C CA . GLU A 1 82 ? 10.425 12.175 37.729 1.00 23.31 90 GLU A CA 1
ATOM 677 C C . GLU A 1 82 ? 9.981 11.499 36.433 1.00 21.98 90 GLU A C 1
ATOM 678 O O . GLU A 1 82 ? 8.784 11.442 36.128 1.00 22.52 90 GLU A O 1
ATOM 684 N N . GLY A 1 83 ? 10.923 10.971 35.665 1.00 19.67 91 GLY A N 1
ATOM 685 C CA . GLY A 1 83 ? 10.598 10.265 34.438 1.00 18.96 91 GLY A CA 1
ATOM 686 C C . GLY A 1 83 ? 10.826 11.075 33.176 1.00 19.96 91 GLY A C 1
ATOM 687 O O . GLY A 1 83 ? 11.625 12.016 33.124 1.00 17.75 91 GLY A O 1
ATOM 688 N N . PHE A 1 84 ? 10.128 10.671 32.118 1.00 17.61 92 PHE A N 1
ATOM 689 C CA . PHE A 1 84 ? 10.366 11.256 30.806 1.00 16.52 92 PHE A CA 1
ATOM 690 C C . PHE A 1 84 ? 9.104 11.119 29.970 1.00 16.81 92 PHE A C 1
ATOM 691 O O . PHE A 1 84 ? 8.171 10.385 30.321 1.00 18.79 92 PHE A O 1
ATOM 699 N N . LYS A 1 85 ? 9.081 11.850 28.869 1.00 17.54 93 LYS A N 1
ATOM 700 C CA . LYS A 1 85 ? 8.021 11.783 27.883 1.00 17.72 93 LYS A CA 1
ATOM 701 C C . LYS A 1 85 ? 8.635 11.400 26.547 1.00 20.07 93 LYS A C 1
ATOM 702 O O . LYS A 1 85 ? 9.827 11.595 26.308 1.00 18.91 93 LYS A O 1
ATOM 708 N N . TRP A 1 86 ? 7.828 10.847 25.656 1.00 16.52 94 TRP A N 1
ATOM 709 C CA . TRP A 1 86 ? 8.293 10.643 24.297 1.00 16.44 94 TRP A CA 1
ATOM 710 C C . TRP A 1 86 ? 7.154 10.867 23.312 1.00 19.43 94 TRP A C 1
ATOM 711 O O . TRP A 1 86 ? 5.978 10.678 23.641 1.00 18.62 94 TRP A O 1
ATOM 722 N N . GLU A 1 87 ? 7.512 11.333 22.119 1.00 17.77 95 GLU A N 1
ATOM 723 C CA . GLU A 1 87 ? 6.577 11.501 21.017 1.00 18.47 95 GLU A CA 1
ATOM 724 C C . GLU A 1 87 ? 7.182 10.916 19.761 1.00 20.22 95 GLU A C 1
ATOM 725 O O . GLU A 1 87 ? 8.390 11.038 19.527 1.00 20.48 95 GLU A O 1
ATOM 731 N N . ARG A 1 88 ? 6.318 10.281 18.979 1.00 17.60 96 ARG A N 1
ATOM 732 C CA . ARG A 1 88 ? 6.808 9.514 17.824 1.00 17.70 96 ARG A CA 1
ATOM 733 C C . ARG A 1 88 ? 5.897 9.671 16.618 1.00 16.62 96 ARG A C 1
ATOM 734 O O . ARG A 1 88 ? 4.702 9.909 16.802 1.00 17.36 96 ARG A O 1
ATOM 742 N N . VAL A 1 89 ? 6.505 9.633 15.456 1.00 17.51 97 VAL A N 1
ATOM 743 C CA . VAL A 1 89 ? 5.722 9.597 14.207 1.00 17.93 97 VAL A CA 1
ATOM 744 C C . VAL A 1 89 ? 6.225 8.388 13.423 1.00 19.37 97 VAL A C 1
ATOM 745 O O . VAL A 1 89 ? 7.429 8.200 13.322 1.00 19.10 97 VAL A O 1
ATOM 749 N N . MET A 1 90 ? 5.291 7.581 12.950 1.00 18.15 98 MET A N 1
ATOM 750 C CA . MET A 1 90 ? 5.648 6.419 12.119 1.00 17.81 98 MET A CA 1
ATOM 751 C C . MET A 1 90 ? 5.012 6.609 10.747 1.00 19.04 98 MET A C 1
ATOM 752 O O . MET A 1 90 ? 3.799 6.789 10.676 1.00 19.92 98 MET A O 1
ATOM 757 N N . ASN A 1 91 ? 5.846 6.638 9.724 1.00 18.16 99 ASN A N 1
ATOM 758 C CA . ASN A 1 91 ? 5.366 6.855 8.344 1.00 16.82 99 ASN A CA 1
ATOM 759 C C . ASN A 1 91 ? 5.589 5.570 7.558 1.00 17.96 99 ASN A C 1
ATOM 760 O O . ASN A 1 91 ? 6.723 5.116 7.478 1.00 19.55 99 ASN A O 1
ATOM 765 N N . PHE A 1 92 ? 4.509 5.018 7.038 1.00 16.45 100 PHE A N 1
ATOM 766 C CA . PHE A 1 92 ? 4.572 3.729 6.323 1.00 17.23 100 PHE A CA 1
ATOM 767 C C . PHE A 1 92 ? 4.626 3.953 4.818 1.00 17.76 100 PHE A C 1
ATOM 768 O O . PHE A 1 92 ? 4.139 4.966 4.329 1.00 17.55 100 PHE A O 1
ATOM 776 N N . GLU A 1 93 ? 5.175 2.972 4.116 1.00 17.95 101 GLU A N 1
ATOM 777 C CA . GLU A 1 93 ? 5.445 3.158 2.700 1.00 16.76 101 GLU A CA 1
ATOM 778 C C . GLU A 1 93 ? 4.184 3.277 1.854 1.00 18.98 101 GLU A C 1
ATOM 779 O O . GLU A 1 93 ? 4.264 3.795 0.736 1.00 20.25 101 GLU A O 1
ATOM 785 N N . ASP A 1 94 ? 3.035 2.805 2.345 1.00 18.89 102 ASP A N 1
ATOM 786 C CA . ASP A 1 94 ? 1.769 2.939 1.624 1.00 18.87 102 ASP A CA 1
ATOM 787 C C . ASP A 1 94 ? 0.951 4.140 2.076 1.00 20.52 102 ASP A C 1
ATOM 788 O O . ASP A 1 94 ? -0.243 4.225 1.758 1.00 20.72 102 ASP A O 1
ATOM 793 N N . GLY A 1 95 ? 1.555 5.076 2.803 1.00 18.95 103 GLY A N 1
ATOM 794 C CA . GLY A 1 95 ? 0.878 6.300 3.169 1.00 19.34 103 GLY A CA 1
ATOM 795 C C . GLY A 1 95 ? 0.268 6.312 4.553 1.00 18.96 103 GLY A C 1
ATOM 796 O O . GLY A 1 95 ? -0.141 7.384 5.019 1.00 20.39 103 GLY A O 1
ATOM 797 N N . GLY A 1 96 ? 0.191 5.169 5.230 1.00 18.38 104 GLY A N 1
ATOM 798 C CA . GLY A 1 96 ? -0.278 5.187 6.602 1.00 19.48 104 GLY A CA 1
ATOM 799 C C . GLY A 1 96 ? 0.643 6.008 7.487 1.00 17.59 104 GLY A C 1
ATOM 800 O O . GLY A 1 96 ? 1.860 6.059 7.285 1.00 18.61 104 GLY A O 1
ATOM 801 N N . ALA A 1 97 ? 0.054 6.679 8.469 1.00 17.94 105 ALA A N 1
ATOM 802 C CA . ALA A 1 97 ? 0.816 7.512 9.385 1.00 18.72 105 ALA A CA 1
ATOM 803 C C . ALA A 1 97 ? 0.246 7.393 10.786 1.00 19.13 105 ALA A C 1
ATOM 804 O O . ALA A 1 97 ? -0.971 7.336 10.966 1.00 18.63 105 ALA A O 1
ATOM 806 N N . VAL A 1 98 ? 1.126 7.362 11.780 1.00 17.33 106 VAL A N 1
ATOM 807 C CA . VAL A 1 98 ? 0.728 7.199 13.173 1.00 16.60 106 VAL A CA 1
ATOM 808 C C . VAL A 1 98 ? 1.505 8.196 14.012 1.00 17.95 106 VAL A C 1
ATOM 809 O O . VAL A 1 98 ? 2.740 8.249 13.938 1.00 19.66 106 VAL A O 1
ATOM 813 N N . SER A 1 99 ? 0.797 8.953 14.834 1.00 17.69 107 SER A N 1
ATOM 814 C CA . SER A 1 99 ? 1.415 9.812 15.832 1.00 16.72 107 SER A CA 1
ATOM 815 C C . SER A 1 99 ? 1.178 9.210 17.207 1.00 16.99 107 SER A C 1
ATOM 816 O O . SER A 1 99 ? 0.082 8.714 17.498 1.00 17.21 107 SER A O 1
ATOM 819 N N . VAL A 1 100 ? 2.208 9.215 18.046 1.00 17.49 108 VAL A N 1
ATOM 820 C CA . VAL A 1 100 ? 2.135 8.641 19.382 1.00 15.18 108 VAL A CA 1
ATOM 821 C C . VAL A 1 100 ? 2.703 9.637 20.380 1.00 16.97 108 VAL A C 1
ATOM 822 O O . VAL A 1 100 ? 3.746 10.247 20.130 1.00 17.29 108 VAL A O 1
ATOM 826 N N . ALA A 1 101 ? 2.050 9.776 21.522 1.00 17.21 109 ALA A N 1
ATOM 827 C CA . ALA A 1 101 ? 2.565 10.582 22.621 1.00 16.05 109 ALA A CA 1
ATOM 828 C C . ALA A 1 101 ? 2.498 9.754 23.891 1.00 17.23 109 ALA A C 1
ATOM 829 O O . ALA A 1 101 ? 1.507 9.057 24.130 1.00 17.33 109 ALA A O 1
ATOM 831 N N . GLN A 1 102 ? 3.542 9.817 24.710 1.00 15.12 110 GLN A N 1
ATOM 832 C CA . GLN A 1 102 ? 3.627 8.963 25.874 1.00 15.33 110 GLN A CA 1
ATOM 833 C C . GLN A 1 102 ? 4.206 9.738 27.046 1.00 16.42 110 GLN A C 1
ATOM 834 O O . GLN A 1 102 ? 5.095 10.580 26.870 1.00 17.53 110 GLN A O 1
ATOM 840 N N . ASP A 1 103 ? 3.697 9.454 28.236 1.00 17.32 111 ASP A N 1
ATOM 841 C CA . ASP A 1 103 ? 4.236 9.954 29.493 1.00 17.60 111 ASP A CA 1
ATOM 842 C C . ASP A 1 103 ? 4.657 8.784 30.365 1.00 17.46 111 ASP A C 1
ATOM 843 O O . ASP A 1 103 ? 3.887 7.834 30.560 1.00 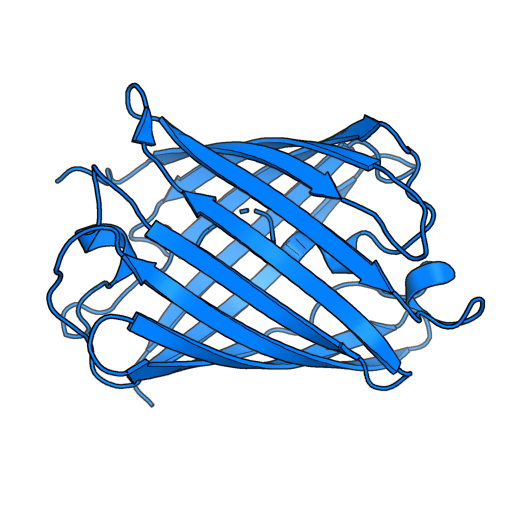17.12 111 ASP A O 1
ATOM 848 N N . THR A 1 104 ? 5.869 8.856 30.908 1.00 18.68 112 THR A N 1
ATOM 849 C CA . THR A 1 104 ? 6.393 7.838 31.802 1.00 17.11 112 THR A CA 1
ATOM 850 C C . THR A 1 104 ? 6.674 8.456 33.162 1.00 19.04 112 THR A C 1
ATOM 851 O O . THR A 1 104 ? 7.418 9.442 33.259 1.00 18.75 112 THR A O 1
ATOM 855 N N A SER A 1 105 ? 6.093 7.867 34.205 0.72 17.47 113 SER A N 1
ATOM 856 N N B SER A 1 105 ? 6.098 7.863 34.206 0.28 17.53 113 SER A N 1
ATOM 857 C CA A SER A 1 105 ? 6.282 8.305 35.580 0.72 18.01 113 SER A CA 1
ATOM 858 C CA B SER A 1 105 ? 6.296 8.303 35.578 0.28 18.07 113 SER A CA 1
ATOM 859 C C A SER A 1 105 ? 6.528 7.081 36.456 0.72 18.93 113 SER A C 1
ATOM 860 C C B SER A 1 105 ? 6.528 7.079 36.457 0.28 18.93 113 SER A C 1
ATOM 861 O O A SER A 1 105 ? 6.548 5.941 35.981 0.72 18.74 113 SER A O 1
ATOM 862 O O B SER A 1 105 ? 6.536 5.939 35.983 0.28 18.74 113 SER A O 1
ATOM 867 N N . LEU A 1 106 ? 6.719 7.321 37.753 1.00 19.44 114 LEU A N 1
ATOM 868 C CA . LEU A 1 106 ? 6.999 6.261 38.711 1.00 19.10 114 LEU A CA 1
ATOM 869 C C . LEU A 1 106 ? 6.136 6.522 39.936 1.00 22.87 114 LEU A C 1
ATOM 870 O O . LEU A 1 106 ? 6.245 7.586 40.549 1.00 26.52 114 LEU A O 1
ATOM 875 N N . GLU A 1 107 ? 5.265 5.576 40.282 1.00 20.93 115 GLU A N 1
ATOM 876 C CA . GLU A 1 107 ? 4.346 5.756 41.402 1.00 21.82 115 GLU A CA 1
ATOM 877 C C . GLU A 1 107 ? 4.423 4.523 42.284 1.00 23.52 115 GLU A C 1
ATOM 878 O O . GLU A 1 107 ? 4.169 3.409 41.811 1.00 23.89 115 GLU A O 1
ATOM 884 N N . ASP A 1 108 ? 4.767 4.714 43.563 1.00 25.58 116 ASP A N 1
ATOM 885 C CA . ASP A 1 108 ? 4.808 3.613 44.529 1.00 27.42 116 ASP A CA 1
ATOM 886 C C . ASP A 1 108 ? 5.736 2.489 44.073 1.00 28.57 116 ASP A C 1
ATOM 887 O O . ASP A 1 108 ? 5.465 1.311 44.320 1.00 29.90 116 ASP A O 1
ATOM 892 N N . GLY A 1 109 ? 6.820 2.838 43.381 1.00 26.38 117 GLY A N 1
ATOM 893 C CA . GLY A 1 109 ? 7.786 1.870 42.911 1.00 24.88 117 GLY A CA 1
ATOM 894 C C . GLY A 1 109 ? 7.460 1.203 41.590 1.00 19.73 117 GLY A C 1
ATOM 895 O O . GLY A 1 109 ? 8.267 0.390 41.118 1.00 20.62 117 GLY A O 1
ATOM 896 N N . THR A 1 110 ? 6.316 1.509 40.982 1.00 20.84 118 THR A N 1
ATOM 897 C CA . THR A 1 110 ? 5.893 0.911 39.719 1.00 17.49 118 THR A CA 1
ATOM 898 C C . THR A 1 110 ? 5.924 1.974 38.631 1.00 18.31 118 THR A C 1
ATOM 899 O O . THR A 1 110 ? 5.441 3.092 38.834 1.00 19.35 118 THR A O 1
ATOM 903 N N . LEU A 1 111 ? 6.514 1.634 37.485 1.00 16.52 119 LEU A N 1
ATOM 904 C CA . LEU A 1 111 ? 6.513 2.552 36.357 1.00 17.13 119 LEU A CA 1
ATOM 905 C C . LEU A 1 111 ? 5.109 2.666 35.772 1.00 16.63 119 LEU A C 1
ATOM 906 O O . LEU A 1 111 ? 4.372 1.679 35.685 1.00 19.44 119 LEU A O 1
ATOM 911 N N . ILE A 1 112 ? 4.732 3.881 35.386 1.00 17.27 120 ILE A N 1
ATOM 912 C CA . ILE A 1 112 ? 3.392 4.179 34.894 1.00 17.56 120 ILE A CA 1
ATOM 913 C C . ILE A 1 112 ? 3.523 4.765 33.499 1.00 18.00 120 ILE A C 1
ATOM 914 O O . ILE A 1 112 ? 4.153 5.814 33.322 1.00 17.48 120 ILE A O 1
ATOM 919 N N . TYR A 1 113 ? 2.932 4.093 32.509 1.00 15.47 121 TYR A N 1
ATOM 920 C CA . TYR A 1 113 ? 2.995 4.507 31.113 1.00 15.90 121 TYR A CA 1
ATOM 921 C C . TYR A 1 113 ? 1.608 4.928 30.653 1.00 15.58 121 TYR A C 1
ATOM 922 O O . TYR A 1 113 ? 0.650 4.163 30.800 1.00 17.11 121 TYR A O 1
ATOM 931 N N . LYS A 1 114 ? 1.500 6.113 30.066 1.00 16.78 122 LYS A N 1
ATOM 932 C CA . LYS A 1 114 ? 0.245 6.605 29.504 1.00 16.65 122 LYS A CA 1
ATOM 933 C C . LYS A 1 114 ? 0.495 6.942 28.044 1.00 16.88 122 LYS A C 1
ATOM 934 O O . LYS A 1 114 ? 1.418 7.703 27.735 1.00 17.24 122 LYS A O 1
ATOM 940 N N . VAL A 1 115 ? -0.305 6.374 27.140 1.00 15.71 123 VAL A N 1
ATOM 941 C CA . VAL A 1 115 ? -0.033 6.463 25.713 1.00 17.59 123 VAL A CA 1
ATOM 942 C C . VAL A 1 115 ? -1.278 6.937 24.991 1.00 16.55 123 VAL A C 1
ATOM 943 O O . VAL A 1 115 ? -2.386 6.445 25.254 1.00 15.97 123 VAL A O 1
ATOM 947 N N . LYS A 1 116 ? -1.095 7.868 24.065 1.00 16.26 124 LYS A N 1
ATOM 948 C CA . LYS A 1 116 ? -2.123 8.286 23.124 1.00 16.22 124 LYS A CA 1
ATOM 949 C C . LYS A 1 116 ? -1.619 8.028 21.709 1.00 17.83 124 LYS A C 1
ATOM 950 O O . LYS A 1 116 ? -0.471 8.357 21.383 1.00 18.37 124 LYS A O 1
ATOM 956 N N . LEU A 1 117 ? -2.464 7.458 20.861 1.00 16.14 125 LEU A N 1
ATOM 957 C CA . LEU A 1 117 ? -2.040 7.065 19.527 1.00 16.17 125 LEU A CA 1
ATOM 958 C C . LEU A 1 117 ? -3.105 7.463 18.522 1.00 18.10 125 LEU A C 1
ATOM 959 O O . LEU A 1 117 ? -4.295 7.271 18.773 1.00 19.13 125 LEU A O 1
ATOM 964 N N . ARG A 1 118 ? -2.693 8.002 17.382 1.00 17.14 126 ARG A N 1
ATOM 965 C CA . ARG A 1 118 ? -3.645 8.330 16.326 1.00 17.67 126 ARG A CA 1
ATOM 966 C C . ARG A 1 118 ? -3.054 7.925 14.988 1.00 16.17 126 ARG A C 1
ATOM 967 O O . ARG A 1 118 ? -2.019 8.458 14.573 1.00 17.69 126 ARG A O 1
ATOM 975 N N . GLY A 1 119 ? -3.701 6.980 14.319 1.00 15.98 127 GLY A N 1
ATOM 976 C CA . GLY A 1 119 ? -3.258 6.487 13.021 1.00 17.21 127 GLY A CA 1
ATOM 977 C C . GLY A 1 119 ? -4.283 6.851 11.962 1.00 17.25 127 GLY A C 1
ATOM 978 O O . GLY A 1 119 ? -5.490 6.743 12.196 1.00 19.61 127 GLY A O 1
ATOM 979 N N . THR A 1 120 ? -3.800 7.267 10.798 1.00 17.79 128 THR A N 1
ATOM 980 C CA . THR A 1 120 ? -4.671 7.705 9.718 1.00 18.21 128 THR A CA 1
ATOM 981 C C . THR A 1 120 ? -4.096 7.265 8.383 1.00 20.75 128 THR A C 1
ATOM 982 O O . THR A 1 120 ? -2.908 6.946 8.256 1.00 19.16 128 THR A O 1
ATOM 986 N N . ASN A 1 121 ? -4.967 7.253 7.379 1.00 20.27 129 ASN A N 1
ATOM 987 C CA . ASN A 1 121 ? -4.601 7.122 5.975 1.00 20.51 129 ASN A CA 1
ATOM 988 C C . ASN A 1 121 ? -4.061 5.730 5.642 1.00 21.45 129 ASN A C 1
ATOM 989 O O . ASN A 1 121 ? -3.311 5.557 4.672 1.00 20.61 129 ASN A O 1
ATOM 994 N N . PHE A 1 122 ? -4.433 4.717 6.417 1.00 16.57 130 PHE A N 1
ATOM 995 C CA . PHE A 1 122 ? -4.018 3.369 6.055 1.00 17.57 130 PHE A CA 1
ATOM 996 C C . PHE A 1 122 ? -4.927 2.836 4.955 1.00 19.81 130 PHE A C 1
ATOM 997 O O . PHE A 1 122 ? -6.155 2.877 5.103 1.00 20.55 130 PHE A O 1
ATOM 1005 N N . PRO A 1 123 ? -4.373 2.356 3.843 1.00 18.10 131 PRO A N 1
ATOM 1006 C CA . PRO A 1 123 ? -5.220 1.847 2.747 1.00 18.81 131 PRO A CA 1
ATOM 1007 C C . PRO A 1 123 ? -6.122 0.729 3.236 1.00 18.92 131 PRO A C 1
ATOM 1008 O O . PRO A 1 123 ? -5.699 -0.128 4.020 1.00 17.98 131 PRO A O 1
ATOM 1012 N N . PRO A 1 124 ? -7.384 0.712 2.797 1.00 19.62 132 PRO A N 1
ATOM 1013 C CA . PRO A 1 124 ? -8.336 -0.272 3.339 1.00 18.94 132 PRO A CA 1
ATOM 1014 C C . PRO A 1 124 ? -7.934 -1.706 3.092 1.00 18.35 132 PRO A C 1
ATOM 1015 O O . PRO A 1 124 ? -8.261 -2.585 3.900 1.00 19.70 132 PRO A O 1
ATOM 1019 N N . ASP A 1 125 ? -7.228 -1.973 1.994 1.00 17.26 133 ASP A N 1
ATOM 1020 C CA . ASP A 1 125 ? -6.776 -3.313 1.658 1.00 17.96 133 ASP A CA 1
ATOM 1021 C C . ASP A 1 125 ? -5.300 -3.526 1.943 1.00 18.54 133 ASP A C 1
ATOM 1022 O O . ASP A 1 125 ? -4.743 -4.553 1.539 1.00 19.67 133 ASP A O 1
ATOM 1027 N N . GLY A 1 126 ? -4.665 -2.587 2.633 1.00 18.29 134 GLY A N 1
ATOM 1028 C CA . GLY A 1 126 ? -3.260 -2.685 2.948 1.00 16.73 134 GLY A CA 1
ATOM 1029 C C . GLY A 1 126 ? -2.999 -3.705 4.039 1.00 19.07 134 GLY A C 1
ATOM 1030 O O . GLY A 1 126 ? -3.921 -4.236 4.666 1.00 18.06 134 GLY A O 1
ATOM 1031 N N . PRO A 1 127 ? -1.721 -3.998 4.291 1.00 17.72 135 PRO A N 1
ATOM 1032 C CA . PRO A 1 127 ? -1.386 -5.055 5.259 1.00 17.72 135 PRO A CA 1
ATOM 1033 C C . PRO A 1 127 ? -1.760 -4.719 6.694 1.00 18.56 135 PRO A C 1
ATOM 1034 O O . PRO A 1 127 ? -1.964 -5.651 7.487 1.00 18.91 135 PRO A O 1
ATOM 1038 N N . VAL A 1 128 ? -1.882 -3.436 7.044 1.00 16.09 136 VAL A N 1
ATOM 1039 C CA . VAL A 1 128 ? -2.264 -3.065 8.407 1.00 18.19 136 VAL A CA 1
ATOM 1040 C C . VAL A 1 128 ? -3.753 -3.306 8.647 1.00 18.38 136 VAL A C 1
ATOM 1041 O O . VAL A 1 128 ? -4.130 -4.015 9.584 1.00 18.37 136 VAL A O 1
ATOM 1045 N N . MET A 1 129 ? -4.621 -2.705 7.823 1.00 17.85 137 MET A N 1
ATOM 1046 C CA . MET A 1 129 ? -6.058 -2.932 7.980 1.00 18.46 137 MET A CA 1
ATOM 1047 C C . MET A 1 129 ? -6.497 -4.361 7.671 1.00 19.93 137 MET A C 1
ATOM 1048 O O . MET A 1 129 ? -7.556 -4.781 8.163 1.00 23.00 137 MET A O 1
ATOM 1053 N N . GLN A 1 130 ? -5.740 -5.112 6.872 1.00 18.80 138 GLN A N 1
ATOM 1054 C CA . GLN A 1 130 ? -6.090 -6.496 6.570 1.00 19.08 138 GLN A CA 1
ATOM 1055 C C . GLN A 1 130 ? -5.364 -7.511 7.448 1.00 21.51 138 GLN A C 1
ATOM 1056 O O . GLN A 1 130 ? -5.522 -8.721 7.239 1.00 21.18 138 GLN A O 1
ATOM 1062 N N . LYS A 1 131 ? -4.571 -7.050 8.423 1.00 18.08 139 LYS A N 1
ATOM 1063 C CA . LYS A 1 131 ? -3.889 -7.928 9.377 1.00 19.67 139 LYS A CA 1
ATOM 1064 C C . LYS A 1 131 ? -3.013 -8.962 8.675 1.00 21.81 139 LYS A C 1
ATOM 1065 O O . LYS A 1 131 ? -3.078 -10.159 8.959 1.00 25.06 139 LYS A O 1
ATOM 1071 N N . LYS A 1 132 ? -2.177 -8.478 7.753 1.00 18.22 140 LYS A N 1
ATOM 1072 C CA . LYS A 1 132 ? -1.257 -9.310 6.992 1.00 19.49 140 LYS A CA 1
ATOM 1073 C C . LYS A 1 132 ? 0.191 -9.171 7.438 1.00 21.07 140 LYS A C 1
ATOM 1074 O O . LYS A 1 132 ? 1.079 -9.741 6.796 1.00 22.72 140 LYS A O 1
ATOM 1080 N N . THR A 1 133 ? 0.454 -8.434 8.508 1.00 19.21 141 THR A N 1
ATOM 1081 C CA . THR A 1 133 ? 1.816 -8.343 9.010 1.00 19.20 141 THR A CA 1
ATOM 1082 C C . THR A 1 133 ? 2.077 -9.450 10.022 1.00 19.11 141 THR A C 1
ATOM 1083 O O . THR A 1 133 ? 1.156 -9.982 10.652 1.00 22.31 141 THR A O 1
ATOM 1087 N N . MET A 1 134 ? 3.353 -9.792 10.182 1.00 18.54 142 MET A N 1
ATOM 1088 C CA . MET A 1 134 ? 3.748 -10.869 11.085 1.00 22.19 142 MET A CA 1
ATOM 1089 C C . MET A 1 134 ? 4.985 -10.484 11.894 1.00 22.08 142 MET A C 1
ATOM 1090 O O . MET A 1 134 ? 5.926 -11.262 12.060 1.00 23.47 142 MET A O 1
ATOM 1095 N N . GLY A 1 135 ? 4.975 -9.273 12.427 1.00 18.07 143 GLY A N 1
ATOM 1096 C CA . GLY A 1 135 ? 5.981 -8.875 13.388 1.00 16.79 143 GLY A CA 1
ATOM 1097 C C . GLY A 1 135 ? 7.089 -8.036 12.773 1.00 18.38 143 GLY A C 1
ATOM 1098 O O . GLY A 1 135 ? 7.306 -8.013 11.560 1.00 17.76 143 GLY A O 1
ATOM 1099 N N . TRP A 1 136 ? 7.824 -7.359 13.645 1.00 18.51 144 TRP A N 1
ATOM 1100 C CA . TRP A 1 136 ? 8.898 -6.466 13.234 1.00 19.48 144 TRP A CA 1
ATOM 1101 C C . TRP A 1 136 ? 10.219 -7.199 13.067 1.00 21.29 144 TRP A C 1
ATOM 1102 O O . TRP A 1 136 ? 10.611 -7.999 13.919 1.00 19.61 144 TRP A O 1
ATOM 1113 N N . GLU A 1 137 ? 10.915 -6.898 11.976 1.00 19.61 145 GLU A N 1
ATOM 1114 C CA . GLU A 1 137 ? 12.301 -7.328 11.860 1.00 17.91 145 GLU A CA 1
ATOM 1115 C C . GLU A 1 137 ? 13.121 -6.709 12.991 1.00 22.39 145 GLU A C 1
ATOM 1116 O O . GLU A 1 137 ? 12.792 -5.641 13.512 1.00 22.82 145 GLU A O 1
ATOM 1122 N N . ALA A 1 138 ? 14.185 -7.400 13.395 1.00 21.29 146 ALA A N 1
ATOM 1123 C CA . ALA A 1 138 ? 15.134 -6.801 14.327 1.00 17.86 146 ALA A CA 1
ATOM 1124 C C . ALA A 1 138 ? 15.598 -5.460 13.777 1.00 20.06 146 ALA A C 1
ATOM 1125 O O . ALA A 1 138 ? 15.740 -5.286 12.563 1.00 22.62 146 ALA A O 1
ATOM 1127 N N . SER A 1 139 ? 15.834 -4.500 14.668 1.00 20.01 147 SER A N 1
ATOM 1128 C CA . SER A 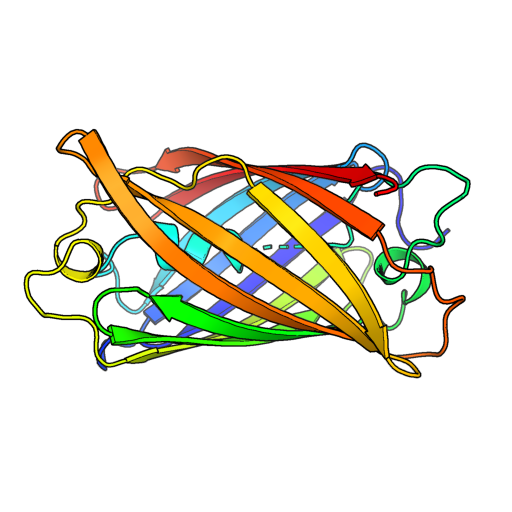1 139 ? 16.032 -3.132 14.212 1.00 20.96 147 SER A CA 1
ATOM 1129 C C . SER A 1 139 ? 17.152 -2.458 14.983 1.00 21.97 147 SER A C 1
ATOM 1130 O O . SER A 1 139 ? 17.543 -2.889 16.068 1.00 21.30 147 SER A O 1
ATOM 1133 N N . THR A 1 140 ? 17.664 -1.376 14.398 1.00 20.96 148 THR A N 1
ATOM 1134 C CA . THR A 1 140 ? 18.624 -0.514 15.072 1.00 19.99 148 THR A CA 1
ATOM 1135 C C . THR A 1 140 ? 18.090 0.904 15.045 1.00 19.96 148 THR A C 1
ATOM 1136 O O . THR A 1 140 ? 17.750 1.428 13.977 1.00 22.36 148 THR A O 1
ATOM 1140 N N . GLU A 1 141 ? 17.968 1.501 16.220 1.00 18.05 149 GLU A N 1
ATOM 1141 C CA . GLU A 1 141 ? 17.569 2.888 16.346 1.00 17.51 149 GLU A CA 1
ATOM 1142 C C . GLU A 1 141 ? 18.839 3.714 16.478 1.00 18.98 149 GLU A C 1
ATOM 1143 O O . GLU A 1 141 ? 19.721 3.388 17.286 1.00 18.67 149 GLU A O 1
ATOM 1149 N N . ARG A 1 142 ? 18.951 4.745 15.653 1.00 19.15 150 ARG A N 1
ATOM 1150 C CA . ARG A 1 142 ? 20.097 5.649 15.688 1.00 18.56 150 ARG A CA 1
ATOM 1151 C C . ARG A 1 142 ? 19.678 6.896 16.452 1.00 16.06 150 ARG A C 1
ATOM 1152 O O . ARG A 1 142 ? 18.790 7.642 16.013 1.00 18.27 150 ARG A O 1
ATOM 1160 N N . LEU A 1 143 ? 20.277 7.099 17.619 1.00 17.80 151 LEU A N 1
ATOM 1161 C CA . LEU A 1 143 ? 19.896 8.179 18.512 1.00 18.17 151 LEU A CA 1
ATOM 1162 C C . LEU A 1 143 ? 20.974 9.251 18.533 1.00 18.98 151 LEU A C 1
ATOM 1163 O O . LEU A 1 143 ? 22.165 8.954 18.400 1.00 19.47 151 LEU A O 1
ATOM 1168 N N . TYR A 1 144 ? 20.547 10.502 18.696 1.00 20.54 152 TYR A N 1
ATOM 1169 C CA . TYR A 1 144 ? 21.506 11.595 18.824 1.00 20.82 152 TYR A CA 1
ATOM 1170 C C . TYR A 1 144 ? 20.945 12.646 19.765 1.00 20.69 152 TYR A C 1
ATOM 1171 O O . TYR A 1 144 ? 19.728 12.867 19.795 1.00 19.07 152 TYR A O 1
ATOM 1180 N N . PRO A 1 145 ? 21.796 13.306 20.542 1.00 17.61 153 PRO A N 1
ATOM 1181 C CA . PRO A 1 145 ? 21.318 14.360 21.434 1.00 19.16 153 PRO A CA 1
ATOM 1182 C C . PRO A 1 145 ? 21.110 15.667 20.687 1.00 22.23 153 PRO A C 1
ATOM 1183 O O . PRO A 1 145 ? 21.806 15.982 19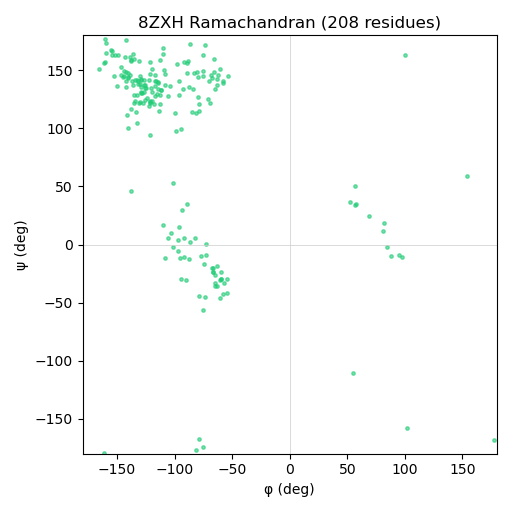.715 1.00 22.99 153 PRO A O 1
ATOM 1187 N N . GLU A 1 146 ? 20.128 16.430 21.159 1.00 22.96 154 GLU A N 1
ATOM 1188 C CA . GLU A 1 146 ? 19.840 17.762 20.629 1.00 24.82 154 GLU A CA 1
ATOM 1189 C C . GLU A 1 146 ? 19.486 18.633 21.828 1.00 26.89 154 GLU A C 1
ATOM 1190 O O . GLU A 1 146 ? 18.358 18.585 22.328 1.00 24.75 154 GLU A O 1
ATOM 1196 N N . ASP A 1 147 ? 20.455 19.421 22.286 1.00 25.84 155 ASP A N 1
ATOM 1197 C CA . ASP A 1 147 ? 20.323 20.130 23.553 1.00 28.95 155 ASP A CA 1
ATOM 1198 C C . ASP A 1 147 ? 19.997 19.172 24.697 1.00 26.19 155 ASP A C 1
ATOM 1199 O O . ASP A 1 147 ? 20.849 18.363 25.081 1.00 28.74 155 ASP A O 1
ATOM 1204 N N . VAL A 1 148 ? 18.775 19.233 25.236 1.00 28.89 156 VAL A N 1
ATOM 1205 C CA . VAL A 1 148 ? 18.410 18.431 26.402 1.00 25.72 156 VAL A CA 1
ATOM 1206 C C . VAL A 1 148 ? 17.582 17.199 26.051 1.00 25.88 156 VAL A C 1
ATOM 1207 O O . VAL A 1 148 ? 17.260 16.413 26.956 1.00 22.94 156 VAL A O 1
ATOM 1211 N N . VAL A 1 149 ? 17.243 16.998 24.778 1.00 23.87 157 VAL A N 1
ATOM 1212 C CA . VAL A 1 149 ? 16.448 15.848 24.357 1.00 21.13 157 VAL A CA 1
ATOM 1213 C C . VAL A 1 149 ? 17.291 14.869 23.549 1.00 22.98 157 VAL A C 1
ATOM 1214 O O . VAL A 1 149 ? 18.386 15.172 23.068 1.00 21.83 157 VAL A O 1
ATOM 1218 N N . LEU A 1 150 ? 16.762 13.661 23.410 1.00 18.81 158 LEU A N 1
ATOM 1219 C CA . LEU A 1 150 ? 17.350 12.625 22.584 1.00 20.29 158 LEU A CA 1
ATOM 1220 C C . LEU A 1 150 ? 16.382 12.365 21.445 1.00 19.57 158 LEU A C 1
ATOM 1221 O O . LEU A 1 150 ? 15.172 12.255 21.671 1.00 21.65 158 LEU A O 1
ATOM 1226 N N . LYS A 1 151 ? 16.895 12.288 20.233 1.00 17.53 159 LYS A N 1
ATOM 1227 C CA . LYS A 1 151 ? 16.085 11.982 19.067 1.00 18.87 159 LYS A CA 1
ATOM 1228 C C . LYS A 1 151 ? 16.565 10.676 18.466 1.00 20.64 159 LYS A C 1
ATOM 1229 O O . LYS A 1 151 ? 17.769 10.402 18.438 1.00 21.52 159 LYS A O 1
ATOM 1235 N N . GLY A 1 152 ? 15.621 9.862 18.016 1.00 19.39 160 GLY A N 1
ATOM 1236 C CA . GLY A 1 152 ? 15.944 8.586 17.417 1.00 18.64 160 GLY A CA 1
ATOM 1237 C C . GLY A 1 152 ? 15.245 8.416 16.087 1.00 18.85 160 GLY A C 1
ATOM 1238 O O . GLY A 1 152 ? 14.118 8.876 15.884 1.00 19.69 160 GLY A O 1
ATOM 1239 N N . ASP A 1 153 ? 15.941 7.745 15.175 1.00 18.92 161 ASP A N 1
ATOM 1240 C CA . ASP A 1 153 ? 15.412 7.369 13.874 1.00 20.32 161 ASP A CA 1
ATOM 1241 C C . ASP A 1 153 ? 15.578 5.870 13.683 1.00 19.11 161 ASP A C 1
ATOM 1242 O O . ASP A 1 153 ? 16.626 5.299 14.022 1.00 19.90 161 ASP A O 1
ATOM 1247 N N . ILE A 1 154 ? 14.534 5.230 13.154 1.00 18.78 162 ILE A N 1
ATOM 1248 C CA . ILE A 1 154 ? 14.578 3.827 12.764 1.00 19.56 162 ILE A CA 1
ATOM 1249 C C . ILE A 1 154 ? 14.057 3.707 11.340 1.00 22.78 162 ILE A C 1
ATOM 1250 O O . ILE A 1 154 ? 12.983 4.234 11.019 1.00 19.81 162 ILE A O 1
ATOM 1255 N N . LYS A 1 155 ? 14.822 2.999 10.510 1.00 22.76 163 LYS A N 1
ATOM 1256 C CA . LYS A 1 155 ? 14.354 2.614 9.165 1.00 21.34 163 LYS A CA 1
ATOM 1257 C C . LYS A 1 155 ? 13.903 1.180 9.400 1.00 24.04 163 LYS A C 1
ATOM 1258 O O . LYS A 1 155 ? 14.753 0.293 9.425 1.00 28.24 163 LYS A O 1
ATOM 1264 N N . HIS A 1 156 ? 12.615 0.992 9.609 1.00 25.24 164 HIS A N 1
ATOM 1265 C CA . HIS A 1 156 ? 12.115 -0.311 10.081 1.00 25.93 164 HIS A CA 1
ATOM 1266 C C . HIS A 1 156 ? 11.315 -1.068 9.022 1.00 21.91 164 HIS A C 1
ATOM 1267 O O . HIS A 1 156 ? 10.971 -0.530 7.973 1.00 23.82 164 HIS A O 1
ATOM 1274 N N . ALA A 1 157 ? 11.049 -2.323 9.352 1.00 20.32 165 ALA A N 1
ATOM 1275 C CA . ALA A 1 157 ? 10.264 -3.140 8.419 1.00 20.01 165 ALA A CA 1
ATOM 1276 C C . ALA A 1 157 ? 9.433 -4.191 9.141 1.00 18.48 165 ALA A C 1
ATOM 1277 O O . ALA A 1 157 ? 9.926 -4.810 10.074 1.00 19.48 165 ALA A O 1
ATOM 1279 N N . LEU A 1 158 ? 8.186 -4.318 8.700 1.00 16.98 166 LEU A N 1
ATOM 1280 C CA . LEU A 1 158 ? 7.317 -5.390 9.157 1.00 17.86 166 LEU A CA 1
ATOM 1281 C C . LEU A 1 158 ? 7.373 -6.533 8.157 1.00 18.94 166 LEU A C 1
ATOM 1282 O O . LEU A 1 158 ? 7.412 -6.306 6.942 1.00 19.82 166 LEU A O 1
ATOM 1287 N N . ARG A 1 159 ? 7.382 -7.759 8.668 1.00 18.62 167 ARG A N 1
ATOM 1288 C CA . ARG A 1 159 ? 7.238 -8.928 7.812 1.00 20.91 167 ARG A CA 1
ATOM 1289 C C . ARG A 1 159 ? 5.783 -9.080 7.379 1.00 18.59 167 ARG A C 1
ATOM 1290 O O . ARG A 1 159 ? 4.861 -8.721 8.112 1.00 19.63 167 ARG A O 1
ATOM 1298 N N . LEU A 1 160 ? 5.583 -9.626 6.181 1.00 19.11 168 LEU A N 1
ATOM 1299 C CA . LEU A 1 160 ? 4.257 -9.892 5.644 1.00 21.10 168 LEU A CA 1
ATOM 1300 C C . LEU A 1 160 ? 3.986 -11.392 5.605 1.00 21.73 168 LEU A C 1
ATOM 1301 O O . LEU A 1 160 ? 4.904 -12.205 5.441 1.00 22.86 168 LEU A O 1
ATOM 1306 N N . LYS A 1 161 ? 2.703 -11.748 5.736 1.00 22.60 169 LYS A N 1
ATOM 1307 C CA . LYS A 1 161 ? 2.319 -13.156 5.675 1.00 25.40 169 LYS A CA 1
ATOM 1308 C C . LYS A 1 161 ? 2.747 -13.817 4.370 1.00 26.13 169 LYS A C 1
ATOM 1309 O O . LYS A 1 161 ? 3.086 -15.008 4.364 1.00 26.83 169 LYS A O 1
ATOM 1315 N N . ASP A 1 162 ? 2.757 -13.069 3.262 1.00 23.14 170 ASP A N 1
ATOM 1316 C CA . ASP A 1 162 ? 3.158 -13.631 1.975 1.00 25.18 170 ASP A CA 1
ATOM 1317 C C . ASP A 1 162 ? 4.672 -13.665 1.770 1.00 26.54 170 ASP A C 1
ATOM 1318 O O . ASP A 1 162 ? 5.126 -14.014 0.670 1.00 26.13 170 ASP A O 1
ATOM 1323 N N . GLY A 1 163 ? 5.456 -13.302 2.791 1.00 23.87 171 GLY A N 1
ATOM 1324 C CA . GLY A 1 163 ? 6.896 -13.327 2.708 1.00 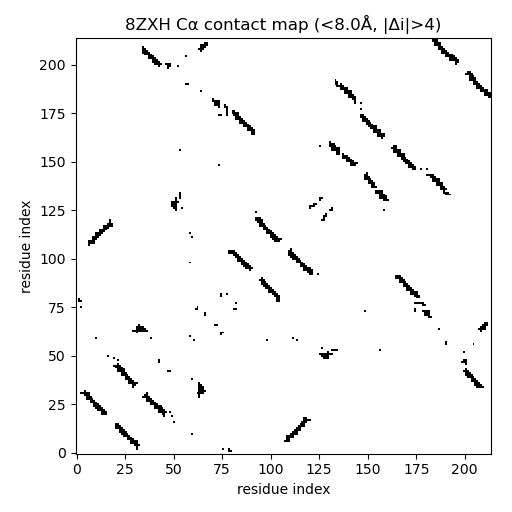24.71 171 GLY A CA 1
ATOM 1325 C C . GLY A 1 163 ? 7.536 -12.012 2.326 1.00 24.66 171 GLY A C 1
ATOM 1326 O O . GLY A 1 163 ? 8.765 -11.896 2.399 1.00 27.29 171 GLY A O 1
ATOM 1327 N N . GLY A 1 164 ? 6.750 -11.018 1.924 1.00 21.78 172 GLY A N 1
ATOM 1328 C CA . GLY A 1 164 ? 7.282 -9.716 1.600 1.00 22.16 172 GLY A CA 1
ATOM 1329 C C . GLY A 1 164 ? 7.576 -8.889 2.842 1.00 23.16 172 GLY A C 1
ATOM 1330 O O . GLY A 1 164 ? 7.604 -9.378 3.973 1.00 21.61 172 GLY A O 1
ATOM 1331 N N . ARG A 1 165 ? 7.806 -7.598 2.607 1.00 24.30 173 ARG A N 1
ATOM 1332 C CA . ARG A 1 165 ? 8.168 -6.654 3.656 1.00 22.62 173 ARG A CA 1
ATOM 1333 C C . ARG A 1 165 ? 7.356 -5.381 3.483 1.00 22.00 173 ARG A C 1
ATOM 1334 O O . ARG A 1 165 ? 6.832 -5.098 2.405 1.00 23.81 173 ARG A O 1
ATOM 1342 N N . TYR A 1 166 ? 7.255 -4.617 4.567 1.00 16.30 174 TYR A N 1
ATOM 1343 C CA . TYR A 1 166 ? 6.435 -3.407 4.610 1.00 17.22 174 TYR A CA 1
ATOM 1344 C C . TYR A 1 166 ? 7.212 -2.386 5.425 1.00 17.28 174 TYR A C 1
ATOM 1345 O O . TYR A 1 166 ? 7.373 -2.564 6.634 1.00 18.23 174 TYR A O 1
ATOM 1354 N N . LEU A 1 167 ? 7.696 -1.331 4.772 1.00 17.67 175 LEU A N 1
ATOM 1355 C CA . LEU A 1 167 ? 8.667 -0.430 5.386 1.00 18.08 175 LEU A CA 1
ATOM 1356 C C . LEU A 1 167 ? 7.986 0.704 6.147 1.00 18.63 175 LEU A C 1
ATOM 1357 O O . LEU A 1 167 ? 6.910 1.190 5.766 1.00 17.53 175 LEU A O 1
ATOM 1362 N N . ALA A 1 168 ? 8.644 1.144 7.222 1.00 18.28 176 ALA A N 1
ATOM 1363 C CA . ALA A 1 168 ? 8.181 2.277 8.009 1.00 19.99 176 ALA A CA 1
ATOM 1364 C C . ALA A 1 168 ? 9.392 3.038 8.515 1.00 20.84 176 ALA A C 1
ATOM 1365 O O . ALA A 1 168 ? 10.415 2.433 8.846 1.00 24.77 176 ALA A O 1
ATOM 1367 N N . ASP A 1 169 ? 9.270 4.356 8.571 1.00 19.07 177 ASP A N 1
ATOM 1368 C CA . ASP A 1 169 ? 10.262 5.200 9.223 1.00 19.46 177 ASP A CA 1
ATOM 1369 C C . ASP A 1 169 ? 9.690 5.677 10.547 1.00 20.05 177 ASP A C 1
ATOM 1370 O O . ASP A 1 169 ? 8.576 6.211 10.584 1.00 18.44 177 ASP A O 1
ATOM 1375 N N . PHE A 1 170 ? 10.446 5.481 11.627 1.00 19.37 178 PHE A N 1
ATOM 1376 C CA . PHE A 1 170 ? 10.103 6.003 12.946 1.00 18.04 178 PHE A CA 1
ATOM 1377 C C . PHE A 1 170 ? 10.980 7.215 13.233 1.00 17.63 178 PHE A C 1
ATOM 1378 O O . PHE A 1 170 ? 12.197 7.175 13.019 1.00 20.03 178 PHE A O 1
ATOM 1386 N N . LYS A 1 171 ? 10.378 8.266 13.768 1.00 17.78 179 LYS A N 1
ATOM 1387 C CA . LYS A 1 171 ? 11.103 9.393 14.342 1.00 17.57 179 LYS A CA 1
ATOM 1388 C C . LYS A 1 171 ? 10.550 9.601 15.739 1.00 18.07 179 LYS A C 1
ATOM 1389 O O . LYS A 1 171 ? 9.336 9.783 15.909 1.00 18.28 179 LYS A O 1
ATOM 1395 N N . THR A 1 172 ? 11.417 9.520 16.739 1.00 18.86 180 THR A N 1
ATOM 1396 C CA . THR A 1 172 ? 11.008 9.676 18.124 1.00 17.60 180 THR A CA 1
ATOM 1397 C C . THR A 1 172 ? 11.854 10.744 18.795 1.00 20.44 180 THR A C 1
ATOM 1398 O O . THR A 1 172 ? 13.058 10.841 18.545 1.00 18.23 180 THR A O 1
ATOM 1402 N N . THR A 1 173 ? 11.221 11.541 19.641 1.00 18.43 181 THR A N 1
ATOM 1403 C CA . THR A 1 173 ? 11.904 12.457 20.545 1.00 17.57 181 THR A CA 1
ATOM 1404 C C . THR A 1 173 ? 11.629 12.024 21.976 1.00 18.43 181 THR A C 1
ATOM 1405 O O . THR A 1 173 ? 10.471 11.786 22.341 1.00 20.09 181 THR A O 1
ATOM 1409 N N . TYR A 1 174 ? 12.688 11.897 22.775 1.00 17.69 182 TYR A N 1
ATOM 1410 C CA . TYR A 1 174 ? 12.596 11.526 24.180 1.00 15.64 182 TYR A CA 1
ATOM 1411 C C . TYR A 1 174 ? 13.000 12.734 25.012 1.00 20.01 182 TYR A C 1
ATOM 1412 O O . TYR A 1 174 ? 14.043 13.350 24.744 1.00 19.46 182 TYR A O 1
ATOM 1421 N N . ARG A 1 175 ? 12.207 13.059 26.031 1.00 19.89 183 ARG A N 1
ATOM 1422 C CA . ARG A 1 175 ? 12.407 14.294 26.793 1.00 20.40 183 ARG A CA 1
ATOM 1423 C C . ARG A 1 175 ? 12.366 13.982 28.285 1.00 17.95 183 ARG A C 1
ATOM 1424 O O . ARG A 1 175 ? 11.292 13.749 28.850 1.00 20.14 183 ARG A O 1
ATOM 1432 N N . ALA A 1 176 ? 13.533 13.975 28.926 1.00 18.64 184 ALA A N 1
ATOM 1433 C CA . ALA A 1 176 ? 13.599 13.784 30.363 1.00 17.79 184 ALA A CA 1
ATOM 1434 C C . ALA A 1 176 ? 12.956 14.968 31.085 1.00 20.23 184 ALA A C 1
ATOM 1435 O O . ALA A 1 176 ? 12.996 16.110 30.612 1.00 22.09 184 ALA A O 1
ATOM 1437 N N . LYS A 1 177 ? 12.359 14.687 32.242 1.00 20.16 185 LYS A N 1
ATOM 1438 C CA . LYS A 1 177 ? 11.679 15.716 33.024 1.00 22.87 185 LYS A CA 1
ATOM 1439 C C . LYS A 1 177 ? 12.617 16.469 33.961 1.00 24.25 185 LYS A C 1
ATOM 1440 O O . LYS A 1 177 ? 12.158 17.335 34.709 1.00 29.18 185 LYS A O 1
ATOM 1446 N N . LYS A 1 178 ? 13.905 16.154 33.944 1.00 22.02 186 LYS A N 1
ATOM 1447 C CA . LYS A 1 178 ? 14.917 16.891 34.686 1.00 23.78 186 LYS A CA 1
ATOM 1448 C C . LYS A 1 178 ? 16.232 16.758 33.940 1.00 24.51 186 LYS A C 1
ATOM 1449 O O . LYS A 1 178 ? 16.367 15.891 33.069 1.00 23.89 186 LYS A O 1
ATOM 1455 N N . PRO A 1 179 ? 17.217 17.615 34.235 1.00 23.98 187 PRO A N 1
ATOM 1456 C CA . PRO A 1 179 ? 18.511 17.499 33.554 1.00 22.96 187 PRO A CA 1
ATOM 1457 C C . PRO A 1 179 ? 19.169 16.171 33.877 1.00 21.10 187 PRO A C 1
ATOM 1458 O O . PRO A 1 179 ? 19.090 15.679 35.005 1.00 23.65 187 PRO A O 1
ATOM 1462 N N . VAL A 1 180 ? 19.827 15.596 32.868 1.00 20.95 188 VAL A N 1
ATOM 1463 C CA . VAL A 1 180 ? 20.603 14.373 33.017 1.00 21.67 188 VAL A CA 1
ATOM 1464 C C . VAL A 1 180 ? 21.917 14.554 32.269 1.00 21.84 188 VAL A C 1
ATOM 1465 O O . VAL A 1 180 ? 22.066 15.461 31.448 1.00 24.13 188 VAL A O 1
ATOM 1469 N N . GLN A 1 181 ? 22.874 13.681 32.568 1.00 21.11 189 GLN A N 1
ATOM 1470 C CA . GLN A 1 181 ? 24.110 13.630 31.796 1.00 20.78 189 GLN A CA 1
ATOM 1471 C C . GLN A 1 181 ? 23.793 13.101 30.407 1.00 24.34 189 GLN A C 1
ATOM 1472 O O . GLN A 1 181 ? 23.265 11.993 30.268 1.00 22.39 189 GLN A O 1
ATOM 1478 N N . MET A 1 182 ? 24.111 13.881 29.384 1.00 23.16 190 MET A N 1
ATOM 1479 C CA . MET A 1 182 ? 23.718 13.514 28.026 1.00 21.74 190 MET A CA 1
ATOM 1480 C C . MET A 1 182 ? 24.717 12.539 27.412 1.00 21.86 190 MET A C 1
ATOM 1481 O O . MET A 1 182 ? 25.932 12.758 27.504 1.00 22.29 190 MET A O 1
ATOM 1486 N N . PRO A 1 183 ? 24.253 11.472 26.774 1.00 17.76 191 PRO A N 1
ATOM 1487 C CA . PRO A 1 183 ? 25.148 10.648 25.960 1.00 20.85 191 PRO A CA 1
ATOM 1488 C C . PRO A 1 183 ? 25.458 11.349 24.645 1.00 17.77 191 PRO A C 1
ATOM 1489 O O . PRO A 1 183 ? 24.779 12.290 24.230 1.00 20.61 191 PRO A O 1
ATOM 1493 N N . GLY A 1 184 ? 26.511 10.869 23.991 1.00 17.79 192 GLY A N 1
ATOM 1494 C CA . GLY A 1 184 ? 26.702 11.170 22.594 1.00 18.28 192 GLY A CA 1
ATOM 1495 C C . GLY A 1 184 ? 25.742 10.341 21.766 1.00 19.33 192 GLY A C 1
ATOM 1496 O O . GLY A 1 184 ? 24.865 9.646 22.281 1.00 22.84 192 GLY A O 1
ATOM 1497 N N . ALA A 1 185 ? 25.896 10.436 20.454 1.00 17.71 193 ALA A N 1
ATOM 1498 C CA . ALA A 1 185 ? 25.055 9.620 19.587 1.00 16.66 193 ALA A CA 1
ATOM 1499 C C . ALA A 1 185 ? 25.433 8.153 19.746 1.00 19.04 193 ALA A C 1
ATOM 1500 O O . ALA A 1 185 ? 26.593 7.803 19.953 1.00 19.54 193 ALA A O 1
ATOM 1502 N N . PHE A 1 186 ? 24.441 7.280 19.643 1.00 17.98 194 PHE A N 1
ATOM 1503 C CA . PHE A 1 186 ? 24.659 5.856 19.823 1.00 17.28 194 PHE A CA 1
ATOM 1504 C C . PHE A 1 186 ? 23.483 5.134 19.177 1.00 15.13 194 PHE A C 1
ATOM 1505 O O . PHE A 1 186 ? 22.553 5.764 18.663 1.00 17.42 194 PHE A O 1
ATOM 1513 N N . ASN A 1 187 ? 23.550 3.810 19.195 1.00 15.47 195 ASN A N 1
ATOM 1514 C CA . ASN A 1 187 ? 22.533 2.965 18.585 1.00 15.65 195 ASN A CA 1
ATOM 1515 C C . ASN A 1 187 ? 21.893 2.078 19.640 1.00 17.41 195 ASN A C 1
ATOM 1516 O O . ASN A 1 187 ? 22.517 1.719 20.640 1.00 16.03 195 ASN A O 1
ATOM 1521 N N . ILE A 1 188 ? 20.632 1.720 19.415 1.00 18.36 196 ILE A N 1
ATOM 1522 C CA . ILE A 1 188 ? 19.986 0.680 20.205 1.00 18.76 196 ILE A CA 1
ATOM 1523 C C . ILE A 1 188 ? 19.533 -0.422 19.266 1.00 17.30 196 ILE A C 1
ATOM 1524 O O . ILE A 1 188 ? 18.754 -0.172 18.339 1.00 18.24 196 ILE A O 1
ATOM 1529 N N . ASP A 1 189 ? 20.018 -1.630 19.505 1.00 17.81 197 ASP A N 1
ATOM 1530 C CA . ASP A 1 189 ? 19.560 -2.807 18.780 1.00 17.52 197 ASP A CA 1
ATOM 1531 C C . ASP A 1 189 ? 18.429 -3.447 19.575 1.00 19.42 197 ASP A C 1
ATOM 1532 O O . ASP A 1 189 ? 18.545 -3.632 20.789 1.00 17.72 197 ASP A O 1
ATOM 1537 N N . ARG A 1 190 ? 17.344 -3.795 18.892 1.00 17.50 198 ARG A N 1
ATOM 1538 C CA . ARG A 1 190 ? 16.155 -4.258 19.584 1.00 18.50 198 ARG A CA 1
ATOM 1539 C C . ARG A 1 190 ? 15.557 -5.431 18.836 1.00 18.36 198 ARG A C 1
ATOM 1540 O O . ARG A 1 190 ? 15.601 -5.479 17.605 1.00 19.35 198 ARG A O 1
ATOM 1548 N N . LYS A 1 191 ? 14.985 -6.366 19.593 1.00 17.03 199 LYS A N 1
ATOM 1549 C CA . LYS A 1 191 ? 14.163 -7.430 19.035 1.00 19.00 199 LYS A CA 1
ATOM 1550 C C . LYS A 1 191 ? 12.870 -7.471 19.835 1.00 17.75 199 LYS A C 1
ATOM 1551 O O . LYS A 1 191 ? 12.903 -7.632 21.058 1.00 18.35 199 LYS A O 1
ATOM 1557 N N . LEU A 1 192 ? 11.740 -7.319 19.142 1.00 17.97 200 LEU A N 1
ATOM 1558 C CA . LEU A 1 192 ? 10.419 -7.271 19.758 1.00 16.98 200 LEU A CA 1
ATOM 1559 C C . LEU A 1 192 ? 9.594 -8.402 19.168 1.00 20.20 200 LEU A C 1
ATOM 1560 O O . LEU A 1 192 ? 9.440 -8.481 17.942 1.00 18.56 200 LEU A O 1
ATOM 1565 N N . ASP A 1 193 ? 9.074 -9.280 20.035 1.00 19.23 201 ASP A N 1
ATOM 1566 C CA . ASP A 1 193 ? 8.320 -10.451 19.599 1.00 21.44 201 ASP A CA 1
ATOM 1567 C C . ASP A 1 193 ? 6.970 -10.488 20.298 1.00 19.57 201 ASP A C 1
ATOM 1568 O O . ASP A 1 193 ? 6.882 -10.248 21.502 1.00 18.14 201 ASP A O 1
ATOM 1573 N N . ILE A 1 194 ? 5.924 -10.815 19.546 1.00 18.57 202 ILE A N 1
ATOM 1574 C CA . ILE A 1 194 ? 4.669 -11.264 20.143 1.00 17.65 202 ILE A CA 1
ATOM 1575 C C . ILE A 1 194 ? 4.827 -12.721 20.547 1.00 19.34 202 ILE A C 1
ATOM 1576 O O . ILE A 1 194 ? 5.010 -13.595 19.691 1.00 22.10 202 ILE A O 1
ATOM 1581 N N . THR A 1 195 ? 4.766 -12.989 21.849 1.00 19.43 203 THR A N 1
ATOM 1582 C CA . THR A 1 195 ? 5.028 -14.332 22.340 1.00 19.00 203 THR A CA 1
ATOM 1583 C C . THR A 1 195 ? 3.768 -15.166 22.523 1.00 18.54 203 THR A C 1
ATOM 1584 O O . THR A 1 195 ? 3.829 -16.390 22.387 1.00 24.09 203 THR A O 1
ATOM 1588 N N . SER A 1 196 ? 2.633 -14.546 22.830 1.00 19.80 204 SER A N 1
ATOM 1589 C CA . SER A 1 196 ? 1.387 -15.292 22.884 1.00 20.82 204 SER A CA 1
ATOM 1590 C C . SER A 1 196 ? 0.238 -14.339 22.620 1.00 19.92 204 SER A C 1
ATOM 1591 O O . SER A 1 196 ? 0.379 -13.119 22.711 1.00 17.49 204 SER A O 1
ATOM 1594 N N . HIS A 1 197 ? -0.911 -14.919 22.283 1.00 18.59 205 HIS A N 1
ATOM 1595 C CA . HIS A 1 197 ? -2.096 -14.119 22.035 1.00 17.98 205 HIS A CA 1
ATOM 1596 C C . HIS A 1 197 ? -3.285 -15.056 22.039 1.00 22.19 205 HIS A C 1
ATOM 1597 O O . HIS A 1 197 ? -3.152 -16.240 21.719 1.00 23.50 205 HIS A O 1
ATOM 1604 N N . ASN A 1 198 ? -4.434 -14.521 22.427 1.00 17.93 206 ASN A N 1
ATOM 1605 C CA . ASN A 1 198 ? -5.665 -15.287 22.261 1.00 15.88 206 ASN A CA 1
ATOM 1606 C C . ASN A 1 198 ? -6.152 -15.148 20.820 1.00 19.40 206 ASN A C 1
ATOM 1607 O O . ASN A 1 198 ? -5.518 -14.503 19.986 1.00 20.33 206 ASN A O 1
ATOM 1612 N N . GLU A 1 199 ? -7.313 -15.738 20.514 1.00 21.06 207 GLU A N 1
ATOM 1613 C CA . GLU A 1 199 ? -7.680 -15.940 19.114 1.00 20.28 207 GLU A CA 1
ATOM 1614 C C . GLU A 1 199 ? -7.856 -14.633 18.349 1.00 18.91 207 GLU A C 1
ATOM 1615 O O . GLU A 1 199 ? -7.545 -14.567 17.151 1.00 22.87 207 GLU A O 1
ATOM 1621 N N . ASP A 1 200 ? -8.377 -13.592 19.003 1.00 20.49 208 ASP A N 1
ATOM 1622 C CA . ASP A 1 200 ? -8.674 -12.329 18.337 1.00 16.61 208 ASP A CA 1
ATOM 1623 C C . ASP A 1 200 ? -7.738 -11.199 18.760 1.00 17.73 208 ASP A C 1
ATOM 1624 O O . ASP A 1 200 ? -8.047 -10.025 18.537 1.00 19.29 208 ASP A O 1
ATOM 1629 N N . TYR A 1 201 ? -6.606 -11.543 19.364 1.00 17.16 209 TYR A N 1
ATOM 1630 C CA . TYR A 1 201 ? -5.606 -10.562 19.807 1.00 18.00 209 TYR A CA 1
ATOM 1631 C C . TYR A 1 201 ? -6.196 -9.536 20.768 1.00 19.77 209 TYR A C 1
ATOM 1632 O O . TYR A 1 201 ? -5.823 -8.363 20.761 1.00 18.27 209 TYR A O 1
ATOM 1641 N N . THR A 1 202 ? -7.138 -9.966 21.597 1.00 16.88 210 THR A N 1
ATOM 1642 C CA . THR A 1 202 ? -7.612 -9.100 22.667 1.00 16.94 210 THR A CA 1
ATOM 1643 C C . THR A 1 202 ? -6.846 -9.295 23.967 1.00 16.74 210 THR A C 1
ATOM 1644 O O . THR A 1 202 ? -7.018 -8.499 24.901 1.00 16.97 210 THR A O 1
ATOM 1648 N N . VAL A 1 203 ? -6.021 -10.340 24.048 1.00 15.29 211 VAL A N 1
ATOM 1649 C CA . VAL A 1 203 ? -5.071 -10.527 25.135 1.00 17.05 211 VAL A CA 1
ATOM 1650 C C . VAL A 1 203 ? -3.778 -10.937 24.456 1.00 16.16 211 VAL A C 1
ATOM 1651 O O . VAL A 1 203 ? -3.762 -11.908 23.695 1.00 18.09 211 VAL A O 1
ATOM 1655 N N . VAL A 1 204 ? -2.710 -10.165 24.670 1.00 14.94 212 VAL A N 1
ATOM 1656 C CA . VAL A 1 204 ? -1.462 -10.357 23.935 1.00 15.90 212 VAL A CA 1
ATOM 1657 C C . VAL A 1 204 ? -0.294 -10.251 24.909 1.00 16.30 212 VAL A C 1
ATOM 1658 O O . VAL A 1 204 ? -0.303 -9.410 25.814 1.00 17.80 212 VAL A O 1
ATOM 1662 N N . GLU A 1 205 ? 0.712 -11.096 24.723 1.00 15.92 213 GLU A N 1
ATOM 1663 C CA . GLU A 1 205 ? 1.960 -10.979 25.470 1.00 17.04 213 GLU A CA 1
ATOM 1664 C C . GLU A 1 205 ? 3.102 -10.685 24.513 1.00 16.92 213 GLU A C 1
ATOM 1665 O O . GLU A 1 205 ? 3.163 -11.237 23.413 1.00 18.42 213 GLU A O 1
ATOM 1671 N N . GLN A 1 206 ? 4.018 -9.820 24.935 1.00 15.92 214 GLN A N 1
ATOM 1672 C CA . GLN A 1 206 ? 5.146 -9.495 24.086 1.00 16.17 214 GLN A CA 1
ATOM 1673 C C . GLN A 1 206 ? 6.413 -9.444 24.923 1.00 16.99 214 GLN A C 1
ATOM 1674 O O . GLN A 1 206 ? 6.375 -9.297 26.148 1.00 18.64 214 GLN A O 1
ATOM 1680 N N . TYR A 1 207 ? 7.539 -9.595 24.233 1.00 15.62 215 TYR A N 1
ATOM 1681 C CA . TYR A 1 207 ? 8.857 -9.647 24.849 1.00 16.02 215 TYR A CA 1
ATOM 1682 C C . TYR A 1 207 ? 9.780 -8.758 24.032 1.00 16.60 215 TYR A C 1
ATOM 1683 O O . TYR A 1 207 ? 9.694 -8.735 22.799 1.00 16.88 215 TYR A O 1
ATOM 1692 N N . GLU A 1 208 ? 10.671 -8.039 24.712 1.00 17.12 216 GLU A N 1
ATOM 1693 C CA . GLU A 1 208 ? 11.592 -7.163 24.007 1.00 17.04 216 GLU A CA 1
ATOM 1694 C C . GLU A 1 208 ? 12.945 -7.202 24.689 1.00 18.31 216 GLU A C 1
ATOM 1695 O O . GLU A 1 208 ? 13.035 -7.159 25.919 1.00 17.28 216 GLU A O 1
ATOM 1701 N N . ARG A 1 209 ? 13.994 -7.308 23.873 1.00 15.43 217 ARG A N 1
ATOM 1702 C CA . ARG A 1 209 ? 15.372 -7.162 24.318 1.00 16.34 217 ARG A CA 1
ATOM 1703 C C . ARG A 1 209 ? 15.966 -5.960 23.602 1.00 15.96 217 ARG A C 1
ATOM 1704 O O . ARG A 1 209 ? 15.870 -5.869 22.376 1.00 17.27 217 ARG A O 1
ATOM 1712 N N . SER A 1 210 ? 16.548 -5.032 24.368 1.00 15.38 218 SER A N 1
ATOM 1713 C CA . SER A 1 210 ? 17.124 -3.792 23.843 1.00 16.13 218 SER A CA 1
ATOM 1714 C C . SER A 1 210 ? 18.504 -3.566 24.431 1.00 17.99 218 SER A C 1
ATOM 1715 O O . SER A 1 210 ? 18.664 -3.596 25.653 1.00 18.45 218 SER A O 1
ATOM 1718 N N . VAL A 1 211 ? 19.492 -3.323 23.565 1.00 16.45 219 VAL A N 1
ATOM 1719 C CA . VAL A 1 211 ? 20.878 -3.138 23.995 1.00 17.56 219 VAL A CA 1
ATOM 1720 C C . VAL A 1 211 ? 21.454 -1.925 23.276 1.00 17.44 219 VAL A C 1
ATOM 1721 O O . VAL A 1 211 ? 21.455 -1.875 22.036 1.00 19.19 219 VAL A O 1
ATOM 1725 N N . ALA A 1 212 ? 21.951 -0.958 24.048 1.00 18.02 220 ALA A N 1
ATOM 1726 C CA . ALA A 1 212 ? 22.634 0.196 23.478 1.00 16.64 220 ALA A CA 1
ATOM 1727 C C . ALA A 1 212 ? 24.064 -0.168 23.122 1.00 19.77 220 ALA A C 1
ATOM 1728 O O . ALA A 1 212 ? 24.710 -0.963 23.811 1.00 21.01 220 ALA A O 1
ATOM 1730 N N . ARG A 1 213 ? 24.548 0.408 22.026 1.00 15.13 221 ARG A N 1
ATOM 1731 C CA . ARG A 1 213 ? 25.934 0.191 21.649 1.00 18.21 221 ARG A CA 1
ATOM 1732 C C . ARG A 1 213 ? 26.474 1.418 20.931 1.00 17.59 221 ARG A C 1
ATOM 1733 O O . ARG A 1 213 ? 25.727 2.283 20.472 1.00 18.82 221 ARG A O 1
ATOM 1741 N N . HIS A 1 214 ? 27.803 1.485 20.851 1.00 20.16 222 HIS A N 1
ATOM 1742 C CA . HIS A 1 214 ? 28.432 2.549 20.097 1.00 19.41 222 HIS A CA 1
ATOM 1743 C C . HIS A 1 214 ? 28.304 2.274 18.604 1.00 22.48 222 HIS A C 1
ATOM 1744 O O . HIS A 1 214 ? 28.350 1.123 18.159 1.00 26.53 222 HIS A O 1
ATOM 1751 N N . SER A 1 215 ? 28.138 3.345 17.831 1.00 22.29 223 SER A N 1
ATOM 1752 C CA . SER A 1 215 ? 28.245 3.265 16.376 1.00 28.37 223 SER A CA 1
ATOM 1753 C C . SER A 1 215 ? 29.618 2.721 16.005 1.00 30.69 223 SER A C 1
ATOM 1754 O O . SER A 1 215 ? 30.630 3.155 16.563 1.00 28.52 223 SER A O 1
#